Protein AF-A0A962VVJ5-F1 (afdb_monomer)

Secondary structure (DSSP, 8-state):
-EEESHHHHHHHHHHHHHHHHTT------EEE-BSS---SSSSS-TBHHHHHHHHHHHHHHHHHHHHHH-EEEEEEE--SS--HHHHGGGGG--STTPSP-EEE-TTS---HHHHHHHHHHHHHHHSEEEEEEETT-EEEE-TTS-EEEHHHHHHHHTT-PPPB-TTS-B---HHHHHHHHHHHHHHHH--S-EEEEE-TTHHHH-GGG--HHHHHHHHHH-

Radius of gyration: 19.76 Å; Cα contacts (8 Å, |Δi|>4): 394; chains: 1; bounding box: 50×30×64 Å

Nearest PDB structures (foldseek):
  3k2q-assembly1_A  TM=9.204E-01  e=2.555E-16  Marinobacter nauticus VT8
  3hno-assembly1_C  TM=9.092E-01  e=2.114E-16  Nitrosospira multiformis ATCC 25196
  3hno-assembly4_D-5  TM=8.901E-01  e=4.234E-16  Nitrosospira multiformis ATCC 25196
  2pfk-assembly2_D  TM=8.688E-01  e=1.520E-09  Escherichia coli
  1mto-assembly2_E  TM=8.638E-01  e=2.157E-08  Geobacillus stearothermophilus

Solvent-accessible surface area (backbone atoms only — not comparable to full-atom values): 11917 Å² total; per-residue (Å²): 109,46,78,28,42,69,70,44,44,50,50,36,51,53,55,40,55,51,26,60,76,70,71,45,98,67,81,64,44,67,31,73,30,33,56,41,55,75,63,80,94,54,94,71,32,33,50,19,58,23,22,25,43,36,38,16,52,52,44,38,54,50,37,55,52,35,71,75,69,43,29,37,39,36,41,31,28,64,16,64,80,32,31,56,32,29,56,31,28,57,74,31,42,84,54,97,85,40,25,48,71,42,80,44,38,28,88,42,82,45,49,72,68,60,50,51,53,52,48,48,55,41,26,75,74,66,58,26,38,30,35,32,28,21,68,21,24,18,53,50,61,48,99,85,67,46,76,36,44,35,56,51,58,52,33,48,76,69,75,44,85,80,54,66,45,97,86,72,45,73,53,72,59,66,53,59,47,26,54,50,54,35,51,53,50,31,72,76,67,71,50,87,55,56,46,50,44,46,55,64,66,50,45,80,66,53,81,92,42,69,29,71,65,30,60,48,51,42,59,73,70,104

Foldseek 3Di:
DFEEADVRVVVQVVVVVVCVVVVHDDDGDYQFADLLQPHPPDPGTQLVVLLLQVLLVVLLVVQVVCLVVAEEEEEAEERQQWCSSLVSVCVNDPDPLTDQQETEIQVDADDLVVVLVSQVVNCVVRVHHYYRYYQNHFHDADPVRHTHGPLQVLCVVVVHHWDADPVRHTPPPQCSVFVSSQVSNCVVPVTPDYYYDYCPCCSRDVPPRDDPVSVVVSVVSD

pLDDT: mean 92.15, std 9.44, range [50.47, 98.62]

Structure (mmCIF, N/CA/C/O backbone):
data_AF-A0A962VVJ5-F1
#
_entry.id   AF-A0A962VVJ5-F1
#
loop_
_atom_site.group_PDB
_atom_site.id
_atom_site.type_symbol
_atom_site.label_atom_id
_atom_site.label_alt_id
_atom_site.label_comp_id
_atom_site.label_asym_id
_atom_site.label_entity_id
_atom_site.label_seq_id
_atom_site.pdbx_PDB_ins_code
_atom_site.Cartn_x
_atom_site.Cartn_y
_atom_site.Cartn_z
_atom_site.occupancy
_atom_site.B_iso_or_equiv
_atom_site.auth_seq_id
_atom_site.auth_comp_id
_atom_site.auth_asym_id
_atom_site.auth_atom_id
_atom_site.pdbx_PDB_model_num
ATOM 1 N N . PHE A 1 1 ? -15.964 7.569 23.776 1.00 95.38 1 PHE A N 1
ATOM 2 C CA . PHE A 1 1 ? -15.752 7.133 22.382 1.00 95.38 1 PHE A CA 1
ATOM 3 C C . PHE A 1 1 ? -14.313 7.412 22.000 1.00 95.38 1 PHE A C 1
ATOM 5 O O . PHE A 1 1 ? -13.825 8.480 22.354 1.00 95.38 1 PHE A O 1
ATOM 12 N N . TYR A 1 2 ? -13.637 6.484 21.327 1.00 97.12 2 TYR A N 1
ATOM 13 C CA . TYR A 1 2 ? -12.271 6.690 20.848 1.00 97.12 2 TYR A CA 1
ATOM 14 C C . TYR A 1 2 ? -12.105 6.107 19.443 1.00 97.12 2 TYR A C 1
ATOM 16 O O . TYR A 1 2 ? -12.390 4.931 19.226 1.00 97.12 2 TYR A O 1
ATOM 24 N N . ILE A 1 3 ? -11.692 6.951 18.496 1.00 97.44 3 ILE A N 1
ATOM 25 C CA . ILE A 1 3 ? -11.598 6.620 17.071 1.00 97.44 3 ILE A CA 1
ATOM 26 C C . ILE A 1 3 ? -10.157 6.239 16.751 1.00 97.44 3 ILE A C 1
ATOM 28 O O . ILE A 1 3 ? -9.252 7.050 16.955 1.00 97.44 3 ILE A O 1
ATOM 32 N N . GLY A 1 4 ? -9.932 5.047 16.203 1.00 95.81 4 GLY A N 1
ATOM 33 C CA . GLY A 1 4 ? -8.586 4.665 15.787 1.00 95.81 4 GLY A CA 1
ATOM 34 C C . GLY A 1 4 ? -8.416 3.206 15.395 1.00 95.81 4 GLY A C 1
ATOM 35 O O . GLY A 1 4 ? -9.388 2.482 15.188 1.00 95.81 4 GLY A O 1
ATOM 36 N N . GLY A 1 5 ? -7.155 2.800 15.262 1.00 94.56 5 GLY A N 1
ATOM 37 C CA . GLY A 1 5 ? -6.765 1.448 14.865 1.00 94.56 5 GLY A CA 1
ATOM 38 C C . GLY A 1 5 ? -6.599 0.509 16.060 1.00 94.56 5 GLY A C 1
ATOM 39 O O . GLY A 1 5 ? -7.215 0.711 17.109 1.00 94.56 5 GLY A O 1
ATOM 40 N N . ASN A 1 6 ? -5.737 -0.495 15.889 1.00 92.50 6 ASN A N 1
ATOM 41 C CA . ASN A 1 6 ? -5.456 -1.536 16.882 1.00 92.50 6 ASN A CA 1
ATOM 42 C C . ASN A 1 6 ? -5.068 -0.957 18.258 1.00 92.50 6 ASN A C 1
ATOM 44 O O . ASN A 1 6 ? -5.711 -1.272 19.258 1.00 92.50 6 ASN A O 1
ATOM 48 N N . 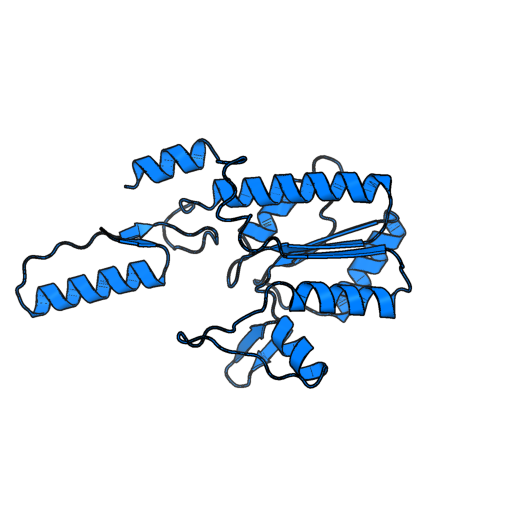ASP A 1 7 ? -4.112 -0.025 18.304 1.00 92.12 7 ASP A N 1
ATOM 49 C CA . ASP A 1 7 ? -3.639 0.577 19.564 1.00 92.12 7 ASP A CA 1
ATOM 50 C C . ASP A 1 7 ? -4.735 1.370 20.295 1.00 92.12 7 ASP A C 1
ATOM 52 O O . ASP A 1 7 ? -4.824 1.383 21.526 1.00 92.12 7 ASP A O 1
ATOM 56 N N . SER A 1 8 ? -5.621 2.025 19.539 1.00 95.38 8 SER A N 1
ATOM 57 C CA . SER A 1 8 ? -6.753 2.764 20.105 1.00 95.38 8 SER A CA 1
ATOM 58 C C . SER A 1 8 ? -7.818 1.823 20.665 1.00 95.38 8 SER A C 1
ATOM 60 O O . SER A 1 8 ? -8.409 2.128 21.702 1.00 95.38 8 SER A O 1
ATOM 62 N N . SER A 1 9 ? -8.040 0.675 20.018 1.00 95.19 9 SER A N 1
ATOM 63 C CA . SER A 1 9 ? -8.904 -0.382 20.551 1.00 95.19 9 SER A CA 1
ATOM 64 C C . SER A 1 9 ? -8.352 -0.933 21.867 1.00 95.19 9 SER A C 1
ATOM 66 O O . SER A 1 9 ? -9.104 -1.095 22.828 1.00 95.19 9 SER A O 1
ATOM 68 N N . ASP A 1 10 ? -7.040 -1.170 21.947 1.00 95.31 10 ASP A N 1
ATOM 69 C CA . ASP A 1 10 ? -6.414 -1.656 23.180 1.00 95.31 10 ASP A CA 1
ATOM 70 C C . ASP A 1 10 ? -6.477 -0.616 24.308 1.00 95.31 10 ASP A C 1
ATOM 72 O O . ASP A 1 10 ? -6.814 -0.936 25.447 1.00 95.31 10 ASP A O 1
ATOM 76 N N . THR A 1 11 ? -6.28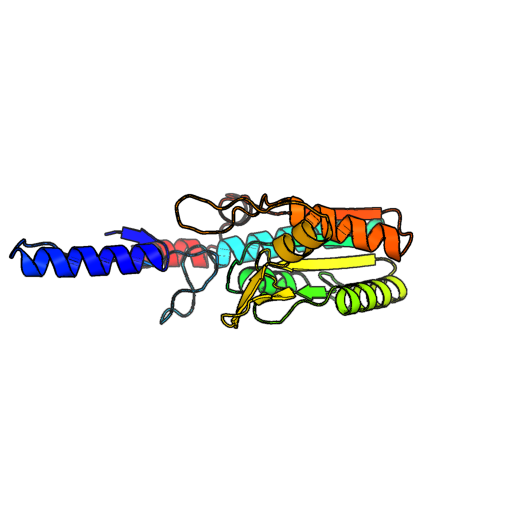7 0.663 23.972 1.00 96.56 11 THR A N 1
ATOM 77 C CA . THR A 1 11 ? -6.458 1.778 24.917 1.00 96.56 11 THR A CA 1
ATOM 78 C C . THR A 1 11 ? -7.870 1.804 25.509 1.00 96.56 11 THR A C 1
ATOM 80 O O . THR A 1 11 ? -8.036 1.951 26.720 1.00 96.56 11 THR A O 1
ATOM 83 N N . VAL A 1 12 ? -8.903 1.637 24.673 1.00 96.62 12 VAL A N 1
ATOM 84 C CA . VAL A 1 12 ? -10.306 1.564 25.117 1.00 96.62 12 VAL A CA 1
ATOM 85 C C . VAL A 1 12 ? -10.512 0.407 26.092 1.00 96.62 12 VAL A C 1
ATOM 87 O O . VAL A 1 12 ? -11.114 0.610 27.145 1.00 96.62 12 VAL A O 1
ATOM 90 N N . ARG A 1 13 ? -9.966 -0.774 25.781 1.00 96.31 13 ARG A N 1
ATOM 91 C CA . ARG A 1 13 ? -10.033 -1.960 26.645 1.00 96.31 13 ARG A CA 1
ATOM 92 C C . ARG A 1 13 ? -9.391 -1.701 28.011 1.00 96.31 13 ARG A C 1
ATOM 94 O O . ARG A 1 13 ? -10.050 -1.906 29.028 1.00 96.31 13 ARG A O 1
ATOM 101 N N . ILE A 1 14 ? -8.157 -1.193 28.034 1.00 97.19 14 ILE A N 1
ATOM 102 C CA . ILE A 1 14 ? -7.411 -0.900 29.270 1.00 97.19 14 ILE A CA 1
ATOM 103 C C . ILE A 1 14 ? -8.170 0.109 30.141 1.00 97.19 14 ILE A C 1
ATOM 105 O O . ILE A 1 14 ? -8.333 -0.107 31.341 1.00 97.19 14 ILE A O 1
ATOM 109 N N . LEU A 1 15 ? -8.677 1.195 29.547 1.00 97.56 15 LEU A N 1
ATOM 110 C CA . LEU A 1 15 ? -9.442 2.208 30.281 1.00 97.56 15 LEU A CA 1
ATOM 111 C C . LEU A 1 15 ? -10.730 1.635 30.885 1.00 97.56 15 LEU A C 1
ATOM 113 O O . LEU A 1 15 ? -11.084 1.978 32.013 1.00 97.56 15 LEU A O 1
ATOM 117 N N . ASN A 1 16 ? -11.424 0.762 30.152 1.00 96.81 16 ASN A N 1
ATOM 118 C CA . ASN A 1 16 ? -12.636 0.106 30.632 1.00 96.81 16 ASN A CA 1
ATOM 119 C C . ASN A 1 16 ? -12.360 -0.827 31.816 1.00 96.81 16 ASN A C 1
ATOM 121 O O . ASN A 1 16 ? -13.088 -0.812 32.806 1.00 96.81 16 ASN A O 1
ATOM 125 N N . GLU A 1 17 ? -11.309 -1.641 31.700 1.00 97.06 17 GLU A N 1
ATOM 126 C CA . GLU A 1 17 ? -10.880 -2.575 32.741 1.00 97.06 17 GLU A CA 1
ATOM 127 C C . GLU A 1 17 ? -10.475 -1.826 34.014 1.00 97.06 17 GLU A C 1
ATOM 129 O O . GLU A 1 17 ? -10.933 -2.186 35.099 1.00 97.06 17 GLU A O 1
ATOM 134 N N . GLN A 1 18 ? -9.697 -0.744 33.886 1.00 98.00 18 GLN A N 1
ATOM 135 C CA . GLN A 1 18 ? -9.282 0.059 35.037 1.00 98.00 18 GLN A CA 1
ATOM 136 C C . GLN A 1 18 ? -10.472 0.745 35.715 1.00 98.00 18 GLN A C 1
ATOM 138 O O . GLN A 1 18 ? -10.583 0.712 36.937 1.00 98.00 18 GLN A O 1
ATOM 143 N N . ALA A 1 19 ? -11.396 1.332 34.949 1.00 97.69 19 ALA A N 1
ATOM 144 C CA . ALA A 1 19 ? -12.579 1.968 35.528 1.00 97.69 19 ALA A CA 1
ATOM 145 C C . ALA A 1 19 ? -13.442 0.972 36.322 1.00 97.69 19 ALA A C 1
ATOM 147 O O . ALA A 1 19 ? -13.927 1.303 37.403 1.00 97.69 19 ALA A O 1
ATOM 148 N N . GLY A 1 20 ? -13.571 -0.264 35.827 1.00 97.00 20 GLY A N 1
ATOM 149 C CA . GLY A 1 20 ? -14.252 -1.343 36.542 1.00 97.00 20 GLY A CA 1
ATOM 150 C C . GLY A 1 20 ? -13.574 -1.719 37.863 1.00 97.00 20 GLY A C 1
ATOM 151 O O . GLY A 1 20 ? -14.265 -1.942 38.854 1.00 97.00 20 GLY A O 1
ATOM 152 N N . GLN A 1 21 ? -12.238 -1.746 37.900 1.00 97.50 21 GLN A N 1
ATOM 153 C CA . GLN A 1 21 ? -11.468 -2.025 39.122 1.00 97.50 21 GLN A CA 1
ATOM 154 C C . GLN A 1 21 ? -11.631 -0.927 40.181 1.00 97.50 21 GLN A C 1
ATOM 156 O O . GLN A 1 21 ? -11.734 -1.232 41.366 1.00 97.50 21 GLN A O 1
ATOM 161 N N . GLU A 1 22 ? -11.711 0.333 39.752 1.00 98.06 22 GLU A N 1
ATOM 162 C CA . GLU A 1 22 ? -11.885 1.495 40.636 1.00 98.06 22 GLU A CA 1
ATOM 163 C C . GLU A 1 22 ? -13.352 1.743 41.036 1.00 98.06 22 GLU A C 1
ATOM 165 O O . GLU A 1 22 ? -13.649 2.678 41.779 1.00 98.06 22 GLU A O 1
ATOM 170 N N . GLY A 1 23 ? -14.300 0.950 40.521 1.00 97.31 23 GLY A N 1
ATOM 171 C CA . GLY A 1 23 ? -15.732 1.194 40.718 1.00 97.31 23 GLY A CA 1
ATOM 172 C C . GLY A 1 23 ? -16.212 2.520 40.110 1.00 97.31 23 GLY A C 1
ATOM 173 O O . GLY A 1 23 ? -17.221 3.072 40.550 1.00 97.31 23 GLY A O 1
ATOM 174 N N . TYR A 1 24 ? -15.493 3.048 39.116 1.00 97.69 24 TYR A N 1
ATOM 175 C CA . TYR A 1 24 ? -15.830 4.286 38.426 1.00 97.69 24 TYR A CA 1
ATOM 176 C C . TYR A 1 24 ? -16.757 3.996 37.242 1.00 97.69 24 TYR A C 1
ATOM 178 O O . TYR A 1 24 ? -16.421 3.219 36.347 1.00 97.69 24 TYR A O 1
ATOM 186 N N . GLU A 1 25 ? -17.930 4.634 37.211 1.00 97.19 25 GLU A N 1
ATOM 187 C CA . GLU A 1 25 ? -18.883 4.448 36.116 1.00 97.19 25 GLU A CA 1
ATOM 188 C C . GLU A 1 25 ? -18.381 5.131 34.832 1.00 97.19 25 GLU A C 1
ATOM 190 O O . GLU A 1 25 ? -18.635 6.307 34.575 1.00 97.19 25 GLU A O 1
ATOM 195 N N . LEU A 1 26 ? -17.675 4.363 34.001 1.00 96.44 26 LEU A N 1
ATOM 196 C CA . LEU A 1 26 ? -17.207 4.765 32.679 1.00 96.44 26 LEU A CA 1
ATOM 197 C C . LEU A 1 26 ? -17.643 3.740 31.639 1.00 96.44 26 LEU A C 1
ATOM 199 O O . LEU A 1 26 ? -17.499 2.535 31.829 1.00 96.44 26 LEU A O 1
ATOM 203 N N . ARG A 1 27 ? -18.121 4.231 30.494 1.00 94.62 27 ARG A N 1
ATOM 204 C CA . ARG A 1 27 ? -18.348 3.409 29.304 1.00 94.62 27 ARG A CA 1
ATOM 205 C C . ARG A 1 27 ? -17.407 3.851 28.208 1.00 94.62 27 ARG A C 1
ATOM 207 O O . ARG A 1 27 ? -17.417 5.008 27.784 1.00 94.62 27 ARG A O 1
ATOM 214 N N . THR A 1 28 ? -16.612 2.912 27.732 1.00 96.50 28 THR A N 1
ATOM 215 C CA . THR A 1 28 ? -15.707 3.138 26.615 1.00 96.50 28 THR A CA 1
ATOM 216 C C . THR A 1 28 ? -16.256 2.436 25.374 1.00 96.50 28 THR A C 1
ATOM 218 O O . THR A 1 28 ? -16.874 1.379 25.453 1.00 96.50 28 THR A O 1
ATOM 221 N N . VAL A 1 29 ? -16.103 3.081 24.219 1.00 96.06 29 VAL A N 1
ATOM 222 C CA . VAL A 1 29 ? -16.581 2.578 22.926 1.00 96.06 29 VAL A CA 1
ATOM 223 C C . VAL A 1 29 ? -15.508 2.912 21.904 1.00 96.06 29 VAL A C 1
ATOM 225 O O . VAL A 1 29 ? -15.137 4.085 21.772 1.00 96.06 29 VAL A O 1
ATOM 228 N N . HIS A 1 30 ? -14.995 1.889 21.228 1.00 96.88 30 HIS A N 1
ATOM 229 C CA . HIS A 1 30 ? -14.056 2.031 20.121 1.00 96.88 30 HIS A CA 1
ATOM 230 C C . HIS A 1 30 ? -14.824 2.246 18.818 1.00 96.88 30 HIS A C 1
ATOM 232 O O . HIS A 1 30 ? -15.838 1.594 18.580 1.00 96.88 30 HIS A O 1
ATOM 238 N N . ILE A 1 31 ? -14.343 3.180 18.003 1.00 97.00 31 ILE A N 1
ATOM 239 C CA . ILE A 1 31 ? -14.853 3.433 16.658 1.00 97.00 31 ILE A CA 1
ATOM 240 C C . ILE A 1 31 ? -13.725 3.052 15.685 1.00 97.00 31 ILE A C 1
ATOM 242 O O . ILE A 1 31 ? -12.658 3.683 15.716 1.00 97.00 31 ILE A O 1
ATOM 246 N N . PRO A 1 32 ? -13.914 2.011 14.854 1.00 95.94 32 PRO A N 1
ATOM 247 C CA . PRO A 1 32 ? -12.855 1.463 14.021 1.00 95.94 32 PRO A CA 1
ATOM 248 C C . PRO A 1 32 ? -12.419 2.469 12.960 1.00 95.94 32 PRO A C 1
ATOM 250 O O . PRO A 1 32 ? -13.233 3.019 12.224 1.00 95.94 32 PRO A O 1
ATOM 253 N N . LYS A 1 33 ? -11.109 2.695 12.857 1.00 95.44 33 LYS A N 1
ATOM 254 C CA . LYS A 1 33 ? -10.515 3.542 11.822 1.00 95.44 33 LYS A CA 1
ATOM 255 C C . LYS A 1 33 ? -9.118 3.056 11.480 1.00 95.44 33 LYS A C 1
ATOM 257 O O . LYS A 1 33 ? -8.200 3.152 12.290 1.00 95.44 33 LYS A O 1
ATOM 262 N N . THR A 1 34 ? -8.888 2.680 10.230 1.00 94.94 34 THR A N 1
ATOM 263 C CA . THR A 1 34 ? -7.550 2.362 9.706 1.00 94.94 34 THR A CA 1
ATOM 264 C C . THR A 1 34 ? -7.584 2.404 8.183 1.00 94.94 34 THR A C 1
ATOM 266 O O . THR A 1 34 ? -8.531 1.927 7.568 1.00 94.94 34 THR A O 1
ATOM 269 N N . VAL A 1 35 ? -6.565 3.019 7.576 1.00 95.00 35 VAL A N 1
ATOM 270 C CA . VAL A 1 35 ? -6.391 2.965 6.113 1.00 95.00 35 VAL A CA 1
ATOM 271 C C . VAL A 1 35 ? -5.681 1.682 5.688 1.00 95.00 35 VAL A C 1
ATOM 273 O O . VAL A 1 35 ? -5.706 1.350 4.511 1.00 95.00 35 VAL A O 1
ATOM 276 N N . ASP A 1 36 ? -5.075 0.960 6.635 1.00 93.81 36 ASP A N 1
ATOM 277 C CA . ASP A 1 36 ? -4.362 -0.294 6.385 1.00 93.81 36 ASP A CA 1
ATOM 278 C C . ASP A 1 36 ? -5.316 -1.496 6.301 1.00 93.81 36 ASP A C 1
ATOM 280 O O . ASP A 1 36 ? -4.911 -2.563 5.853 1.00 93.81 36 ASP A O 1
ATOM 284 N N . ASN A 1 37 ? -6.591 -1.312 6.675 1.00 96.00 37 ASN A N 1
ATOM 285 C CA . ASN A 1 37 ? -7.644 -2.333 6.666 1.00 96.00 37 ASN A CA 1
ATOM 286 C C . ASN A 1 37 ? -7.293 -3.602 7.467 1.00 96.00 37 ASN A C 1
ATOM 288 O O . ASN A 1 37 ? -7.548 -4.723 7.035 1.00 96.00 37 ASN A O 1
ATOM 292 N N . ASP A 1 38 ? -6.672 -3.413 8.628 1.00 94.06 38 ASP A N 1
ATOM 293 C CA . ASP A 1 38 ? -6.044 -4.457 9.439 1.00 94.06 38 ASP A CA 1
ATOM 294 C C . ASP A 1 38 ? -6.740 -4.705 10.789 1.00 94.06 38 ASP A C 1
ATOM 296 O O . ASP A 1 38 ? -6.204 -5.421 11.636 1.00 94.06 38 ASP A O 1
ATOM 300 N N . LEU A 1 39 ? -7.932 -4.136 11.012 1.00 94.06 39 LEU A N 1
ATOM 301 C CA . LEU A 1 39 ? -8.743 -4.476 12.183 1.00 94.06 39 LEU A CA 1
ATOM 302 C C . LEU A 1 39 ? -9.472 -5.810 11.958 1.00 94.06 39 LEU A C 1
ATOM 304 O O . LEU A 1 39 ? -10.052 -6.014 10.891 1.00 94.06 39 LEU A O 1
ATOM 308 N N . PRO A 1 40 ? -9.501 -6.711 12.955 1.00 91.44 40 PRO A N 1
ATOM 309 C CA . PRO A 1 40 ? -10.239 -7.963 12.849 1.00 91.44 40 PRO A CA 1
ATOM 310 C C . PRO A 1 40 ? -11.758 -7.731 12.906 1.00 91.44 40 PRO A C 1
ATOM 312 O O . PRO A 1 40 ? -12.231 -6.674 13.324 1.00 91.44 40 PRO A O 1
ATOM 315 N N . ILE A 1 41 ? -12.528 -8.773 12.571 1.00 93.44 41 ILE A N 1
ATOM 316 C CA . ILE A 1 41 ? -14.003 -8.857 12.660 1.00 93.44 41 ILE A CA 1
ATOM 317 C C . ILE A 1 41 ? -14.747 -8.018 11.611 1.00 93.44 41 ILE A C 1
ATOM 319 O O . ILE A 1 41 ? -15.684 -8.530 11.002 1.00 93.44 41 ILE A O 1
ATOM 323 N N . THR A 1 42 ? -14.357 -6.763 11.391 1.00 90.94 42 THR A N 1
ATOM 324 C CA . THR A 1 42 ? -14.959 -5.931 10.340 1.00 90.94 42 THR A CA 1
ATOM 325 C C . THR A 1 42 ? -14.547 -6.418 8.948 1.00 90.94 42 THR A C 1
ATOM 327 O O . THR A 1 42 ? -13.417 -6.858 8.757 1.00 90.94 42 THR A O 1
ATOM 330 N N . ASP A 1 43 ? -15.457 -6.340 7.973 1.00 93.50 43 ASP A N 1
ATOM 331 C CA . ASP A 1 43 ? -15.158 -6.664 6.567 1.00 93.50 43 ASP A CA 1
ATOM 332 C C . ASP A 1 43 ? -14.151 -5.666 5.978 1.00 93.50 43 ASP A C 1
ATOM 334 O O . ASP A 1 43 ? -13.168 -6.035 5.334 1.00 93.50 43 ASP A O 1
ATOM 338 N N . HIS A 1 44 ? -14.362 -4.384 6.273 1.00 94.12 44 HIS A N 1
ATOM 339 C CA . HIS A 1 44 ? -13.417 -3.324 5.971 1.00 94.12 44 HIS A CA 1
ATOM 340 C C . HIS A 1 44 ? -13.525 -2.179 6.981 1.00 94.12 44 HIS A C 1
ATOM 342 O O . HIS A 1 44 ? -14.471 -2.084 7.766 1.00 94.12 44 HIS A O 1
ATOM 348 N N . CYS A 1 45 ? -12.512 -1.320 6.993 1.00 96.00 45 CYS A N 1
ATOM 349 C CA . CYS A 1 45 ? -12.363 -0.247 7.962 1.00 96.00 45 CYS A CA 1
ATOM 350 C C . CYS A 1 45 ? -12.666 1.123 7.340 1.00 96.00 45 CYS A C 1
ATOM 352 O O . CYS A 1 45 ? -12.188 1.406 6.236 1.00 96.00 45 CYS A O 1
ATOM 354 N N . PRO A 1 46 ? -13.345 2.024 8.072 1.00 97.06 46 PRO A N 1
ATOM 355 C CA . PRO A 1 46 ? -13.440 3.427 7.694 1.00 97.06 46 PRO A CA 1
ATOM 356 C C . PRO A 1 46 ? -12.065 4.052 7.414 1.00 97.06 46 PRO A C 1
ATOM 358 O O . PRO A 1 46 ? -11.105 3.901 8.184 1.00 97.06 46 PRO A O 1
ATOM 361 N N . GLY A 1 47 ? -11.988 4.768 6.297 1.00 95.94 47 GLY A N 1
ATOM 362 C CA . GLY A 1 47 ? -10.797 5.362 5.702 1.00 95.94 47 GLY A CA 1
ATOM 363 C C . GLY A 1 47 ? -10.170 4.520 4.586 1.00 95.94 47 GLY A C 1
ATOM 364 O O . GLY A 1 47 ? -9.609 5.094 3.647 1.00 95.94 47 GLY A O 1
ATOM 365 N N . TYR A 1 48 ? -10.264 3.184 4.639 1.00 97.12 48 TYR A N 1
ATOM 366 C CA . TYR A 1 48 ? -9.646 2.318 3.628 1.00 97.12 48 TYR A CA 1
ATOM 367 C C . TYR A 1 48 ? -10.202 2.556 2.218 1.00 97.12 48 TYR A C 1
ATOM 369 O O . TYR A 1 48 ? -9.392 2.769 1.313 1.00 97.12 48 TYR A O 1
ATOM 377 N N . PRO A 1 49 ? -11.528 2.602 1.970 1.00 97.25 49 PRO A N 1
ATOM 378 C CA . PRO A 1 49 ? -12.012 2.713 0.596 1.00 97.25 49 PRO A CA 1
ATOM 379 C C . PRO A 1 49 ? -11.641 4.047 -0.072 1.00 97.25 49 PRO A C 1
ATOM 381 O O . PRO A 1 49 ? -11.393 4.074 -1.280 1.00 97.25 49 PRO A O 1
ATOM 384 N N . SER A 1 50 ? -11.562 5.155 0.679 1.00 97.81 50 SER A N 1
ATOM 385 C CA . SER A 1 50 ? -11.060 6.433 0.141 1.00 97.81 50 SER A CA 1
ATOM 386 C C . SER A 1 50 ? -9.558 6.382 -0.147 1.00 97.81 50 SER A C 1
ATOM 388 O O . SER A 1 50 ? -9.123 6.828 -1.210 1.00 97.81 50 SER A O 1
ATOM 390 N N . ALA A 1 51 ? -8.764 5.790 0.750 1.00 97.44 51 ALA A N 1
ATOM 391 C CA . ALA A 1 51 ? -7.327 5.614 0.542 1.00 97.44 51 ALA A CA 1
ATOM 392 C C . ALA A 1 51 ? -7.025 4.705 -0.663 1.00 97.44 51 ALA A C 1
ATOM 394 O O . ALA A 1 51 ? -6.209 5.043 -1.523 1.00 97.44 51 ALA A O 1
ATOM 395 N N . ALA A 1 52 ? -7.739 3.585 -0.783 1.00 97.75 52 ALA A N 1
ATOM 396 C CA . ALA A 1 52 ? -7.658 2.659 -1.909 1.00 97.75 52 ALA A CA 1
ATOM 397 C C . ALA A 1 52 ? -8.015 3.346 -3.234 1.00 97.75 52 ALA A C 1
ATOM 399 O O . ALA A 1 52 ? -7.334 3.153 -4.248 1.00 97.75 52 ALA A O 1
ATOM 400 N N . ARG A 1 53 ? -9.043 4.206 -3.227 1.00 97.88 53 ARG A N 1
ATOM 401 C CA . ARG A 1 53 ? -9.405 5.024 -4.389 1.00 97.88 53 ARG A CA 1
ATOM 402 C C . ARG A 1 53 ? -8.290 5.994 -4.766 1.00 97.88 53 ARG A C 1
ATOM 404 O O . ARG A 1 53 ? -7.958 6.070 -5.946 1.00 97.88 53 ARG A O 1
ATOM 411 N N . PHE A 1 54 ? -7.687 6.688 -3.797 1.00 98.06 54 PHE A N 1
ATOM 412 C CA . PHE A 1 54 ? -6.529 7.547 -4.059 1.00 98.06 54 PHE A CA 1
ATOM 413 C C . PHE A 1 54 ? -5.403 6.767 -4.741 1.00 98.06 54 PHE A C 1
ATOM 415 O O . PHE A 1 54 ? -4.940 7.183 -5.801 1.00 98.06 54 PHE A O 1
ATOM 422 N N . VAL A 1 55 ? -4.998 5.628 -4.167 1.00 98.25 55 VAL A N 1
ATOM 423 C CA . VAL A 1 55 ? -3.913 4.795 -4.710 1.00 98.25 55 VAL A CA 1
ATOM 424 C C . VAL A 1 55 ? -4.231 4.379 -6.143 1.00 98.25 55 VAL A C 1
ATOM 426 O O . VAL A 1 55 ? -3.404 4.556 -7.033 1.00 98.25 55 VAL A O 1
ATOM 429 N N . THR A 1 56 ? -5.453 3.911 -6.390 1.00 97.94 56 THR A N 1
ATOM 430 C CA . THR A 1 56 ? -5.912 3.515 -7.728 1.00 97.94 56 THR A CA 1
ATOM 431 C C . THR A 1 56 ? -5.826 4.675 -8.726 1.00 97.94 56 THR A C 1
ATOM 433 O O . THR A 1 56 ? -5.307 4.509 -9.832 1.00 97.94 56 THR A O 1
ATOM 436 N N . CYS A 1 57 ? -6.298 5.867 -8.346 1.00 97.44 57 CYS A N 1
ATOM 437 C CA . CYS A 1 57 ? -6.249 7.060 -9.192 1.00 97.44 57 CYS A CA 1
ATOM 438 C C . CYS A 1 57 ? -4.811 7.519 -9.468 1.00 97.44 57 CYS A C 1
ATOM 440 O O . CYS A 1 57 ? -4.475 7.806 -10.617 1.00 97.44 57 CYS A O 1
ATOM 442 N N . ALA A 1 58 ? -3.958 7.555 -8.442 1.00 97.81 58 ALA A N 1
ATOM 443 C CA . ALA A 1 58 ? -2.559 7.951 -8.570 1.00 97.81 58 ALA A CA 1
ATOM 444 C C . ALA A 1 58 ? -1.799 6.999 -9.505 1.00 97.81 58 ALA A C 1
ATOM 446 O O . ALA A 1 58 ? -1.150 7.439 -10.451 1.00 97.81 58 ALA A O 1
ATOM 447 N N . ILE A 1 59 ? -1.963 5.690 -9.305 1.00 98.38 59 ILE A N 1
ATOM 448 C CA . ILE A 1 59 ? -1.348 4.654 -10.138 1.00 98.38 59 ILE A CA 1
ATOM 449 C C . ILE A 1 59 ? -1.864 4.716 -11.579 1.00 98.38 59 ILE A C 1
ATOM 451 O O . ILE A 1 59 ? -1.071 4.573 -12.503 1.00 98.38 59 ILE A O 1
ATOM 455 N N . SER A 1 60 ? -3.150 5.012 -11.791 1.00 97.94 60 SER A N 1
ATOM 456 C CA . SER A 1 60 ? -3.707 5.220 -13.137 1.00 97.94 60 SER A CA 1
ATOM 457 C C . SER A 1 60 ? -3.063 6.417 -13.850 1.00 97.94 60 SER A C 1
ATOM 459 O O . SER A 1 60 ? -2.738 6.331 -15.034 1.00 97.94 60 SER A O 1
ATOM 461 N N . GLY A 1 61 ? -2.852 7.529 -13.137 1.00 97.50 61 GLY A N 1
ATOM 462 C CA . GLY A 1 61 ? -2.183 8.713 -13.683 1.00 97.50 61 GLY A CA 1
ATOM 463 C C . GLY A 1 61 ? -0.720 8.444 -14.034 1.00 97.50 61 GLY A C 1
ATOM 464 O O . GLY A 1 61 ? -0.270 8.778 -15.129 1.00 97.50 61 GLY A O 1
ATOM 465 N N . VAL A 1 62 ? 0.003 7.766 -13.141 1.00 97.75 62 VAL A N 1
ATOM 466 C CA . VAL A 1 62 ? 1.385 7.337 -13.389 1.00 97.75 62 VAL A CA 1
ATOM 467 C C . VAL A 1 62 ? 1.460 6.373 -14.572 1.00 97.75 62 VAL A C 1
ATOM 469 O O . VAL A 1 62 ? 2.333 6.524 -15.424 1.00 97.75 62 VAL A O 1
ATOM 472 N N . ASN A 1 63 ? 0.543 5.404 -14.652 1.00 97.94 63 ASN A N 1
ATOM 473 C CA . ASN A 1 63 ? 0.458 4.457 -15.760 1.00 97.94 63 ASN A CA 1
ATOM 474 C C . ASN A 1 63 ? 0.364 5.194 -17.104 1.00 97.94 63 ASN A C 1
ATOM 476 O O . ASN A 1 63 ? 1.133 4.883 -18.011 1.00 97.94 63 ASN A O 1
ATOM 480 N N . ALA A 1 64 ? -0.502 6.207 -17.199 1.00 97.25 64 ALA A N 1
ATOM 481 C CA . ALA A 1 64 ? -0.638 7.034 -18.395 1.00 97.25 64 ALA A CA 1
ATOM 482 C C . ALA A 1 64 ? 0.655 7.799 -18.751 1.00 97.25 64 ALA A C 1
ATOM 484 O O . ALA A 1 64 ? 1.036 7.828 -19.922 1.00 97.25 64 ALA A O 1
ATOM 485 N N . ASP A 1 65 ? 1.361 8.370 -17.767 1.00 96.56 65 ASP A N 1
ATOM 486 C CA . ASP A 1 65 ? 2.631 9.079 -18.004 1.00 96.56 65 ASP A CA 1
ATOM 487 C C . ASP A 1 65 ? 3.717 8.146 -18.560 1.00 96.56 65 ASP A C 1
ATOM 489 O O . ASP A 1 65 ? 4.342 8.432 -19.586 1.00 96.56 65 ASP A O 1
ATOM 493 N N . ILE A 1 66 ? 3.917 6.990 -17.923 1.00 95.50 66 ILE A N 1
ATOM 494 C CA . ILE A 1 66 ? 4.959 6.057 -18.359 1.00 95.50 66 ILE A CA 1
ATOM 495 C C . ILE A 1 66 ? 4.583 5.319 -19.649 1.00 95.50 66 ILE A C 1
ATOM 497 O O . ILE A 1 66 ? 5.478 4.860 -20.355 1.00 95.50 66 ILE A O 1
ATOM 501 N N . SER A 1 67 ? 3.290 5.208 -19.986 1.00 94.56 67 SER A N 1
ATOM 502 C CA . SER A 1 67 ? 2.858 4.763 -21.319 1.00 94.56 67 SER A CA 1
ATOM 503 C C . SER A 1 67 ? 3.313 5.735 -22.402 1.00 94.56 67 SER A C 1
ATOM 505 O O . SER A 1 67 ? 3.713 5.304 -23.478 1.00 94.56 67 SER A O 1
ATOM 507 N N . ALA A 1 68 ? 3.273 7.042 -22.127 1.00 94.38 68 ALA A N 1
ATOM 508 C CA . ALA A 1 68 ? 3.623 8.065 -23.107 1.00 94.38 68 ALA A CA 1
ATOM 509 C C . ALA A 1 68 ? 5.137 8.244 -23.282 1.00 94.38 68 ALA A C 1
ATOM 511 O O . ALA A 1 68 ? 5.595 8.582 -24.372 1.00 94.38 68 ALA A O 1
ATOM 512 N N . LEU A 1 69 ? 5.916 8.064 -22.212 1.00 91.75 69 LEU A N 1
ATOM 513 C CA . LEU A 1 69 ? 7.328 8.454 -22.206 1.00 91.75 69 LEU A CA 1
ATOM 514 C C . LEU A 1 69 ? 8.312 7.332 -21.838 1.00 91.75 69 LEU A C 1
ATOM 516 O O . LEU A 1 69 ? 9.516 7.597 -21.750 1.00 91.75 69 LEU A O 1
ATOM 520 N N . SER A 1 70 ? 7.812 6.107 -21.643 1.00 92.38 70 SER A N 1
ATOM 521 C CA . SER A 1 70 ? 8.572 4.913 -21.255 1.00 92.38 70 SER A CA 1
ATOM 522 C C . SER A 1 70 ? 9.374 5.071 -19.954 1.00 92.38 70 SER A C 1
ATOM 524 O O . SER A 1 70 ? 9.470 6.144 -19.357 1.00 92.38 70 SER A O 1
ATOM 526 N N . GLY A 1 71 ? 9.963 3.977 -19.473 1.00 95.44 71 GLY A N 1
ATOM 527 C CA . GLY A 1 71 ? 10.769 3.976 -18.248 1.00 95.44 71 GLY A CA 1
ATOM 528 C C . GLY A 1 71 ? 10.119 3.242 -17.082 1.00 95.44 71 GLY A C 1
ATOM 529 O O . GLY A 1 71 ? 9.105 2.562 -17.229 1.00 95.44 71 GLY A O 1
ATOM 530 N N . ILE A 1 72 ? 10.761 3.344 -15.923 1.00 98.00 72 ILE A N 1
ATOM 531 C CA . ILE A 1 72 ? 10.375 2.621 -14.714 1.00 98.00 72 ILE A CA 1
ATOM 532 C C . ILE A 1 72 ? 9.872 3.617 -13.678 1.00 98.00 72 ILE A C 1
ATOM 534 O O . ILE A 1 72 ? 10.515 4.640 -13.432 1.00 98.00 72 ILE A O 1
ATOM 538 N N . TYR A 1 73 ? 8.742 3.301 -13.058 1.00 98.19 73 TYR A N 1
ATOM 539 C CA . TYR A 1 73 ? 8.217 4.044 -11.925 1.00 98.19 73 TYR A CA 1
ATOM 540 C C . TYR A 1 73 ? 7.935 3.110 -10.751 1.00 98.19 73 TYR A C 1
ATOM 542 O O . TYR A 1 73 ? 7.318 2.059 -10.924 1.00 98.19 73 TYR A O 1
ATOM 550 N N . ILE A 1 74 ? 8.373 3.502 -9.557 1.00 98.12 74 ILE A N 1
ATOM 551 C CA . ILE A 1 74 ? 8.199 2.747 -8.315 1.00 98.12 74 ILE A CA 1
ATOM 552 C C . ILE A 1 74 ? 7.342 3.579 -7.357 1.00 98.12 74 ILE A C 1
ATOM 554 O O . ILE A 1 74 ? 7.785 4.600 -6.839 1.00 98.12 74 ILE A O 1
ATOM 558 N N . ALA A 1 75 ? 6.110 3.144 -7.121 1.00 97.75 75 ALA A N 1
ATOM 559 C CA . ALA A 1 75 ? 5.202 3.744 -6.156 1.00 97.75 75 ALA A CA 1
ATOM 560 C C . ALA A 1 75 ? 5.324 3.019 -4.812 1.00 97.75 75 ALA A C 1
ATOM 562 O O . ALA A 1 75 ? 4.909 1.863 -4.697 1.00 97.75 75 ALA A O 1
ATOM 563 N N . VAL A 1 76 ? 5.862 3.700 -3.799 1.00 96.88 76 VAL A N 1
ATOM 564 C CA . VAL A 1 76 ? 5.853 3.223 -2.412 1.00 96.88 76 VAL A CA 1
ATOM 565 C C . VAL A 1 76 ? 4.558 3.682 -1.737 1.00 96.88 76 VAL A C 1
ATOM 567 O O . VAL A 1 76 ? 4.276 4.880 -1.641 1.00 96.88 76 VAL A O 1
ATOM 570 N N . ILE A 1 77 ? 3.757 2.712 -1.302 1.00 96.31 77 ILE A N 1
ATOM 571 C CA . ILE A 1 77 ? 2.391 2.873 -0.788 1.00 96.31 77 ILE A CA 1
ATOM 572 C C . ILE A 1 77 ? 2.377 2.465 0.690 1.00 96.31 77 ILE A C 1
ATOM 574 O O . ILE A 1 77 ? 3.007 1.470 1.046 1.00 96.31 77 ILE A O 1
ATOM 578 N N . MET A 1 78 ? 1.665 3.199 1.558 1.00 93.19 78 MET A N 1
ATOM 579 C CA . MET A 1 78 ? 1.581 2.794 2.974 1.00 93.19 78 MET A CA 1
ATOM 580 C C . MET A 1 78 ? 0.875 1.441 3.133 1.00 93.19 78 MET A C 1
ATOM 582 O O . MET A 1 78 ? 0.069 1.044 2.289 1.00 93.19 78 MET A O 1
ATOM 586 N N . GLY A 1 79 ? 1.171 0.765 4.237 1.00 88.12 79 GLY A N 1
ATOM 587 C CA . GLY A 1 79 ? 0.666 -0.574 4.531 1.00 88.12 79 GLY A CA 1
ATOM 588 C C . GLY A 1 79 ? 1.697 -1.363 5.321 1.00 88.12 79 GLY A C 1
ATOM 589 O O . GLY A 1 79 ? 2.273 -2.322 4.812 1.00 88.12 79 GLY A O 1
ATOM 590 N N . ARG A 1 80 ? 1.993 -0.917 6.549 1.00 82.31 80 ARG A N 1
ATOM 591 C CA . ARG A 1 80 ? 3.158 -1.372 7.331 1.00 82.31 80 ARG A CA 1
ATOM 592 C C . ARG A 1 80 ? 3.191 -2.885 7.553 1.00 82.31 80 ARG A C 1
ATOM 594 O O . ARG A 1 80 ? 4.244 -3.496 7.414 1.00 82.31 80 ARG A O 1
ATOM 601 N N . HIS A 1 81 ? 2.054 -3.470 7.912 1.00 85.69 81 HIS A N 1
ATOM 602 C CA . HIS A 1 81 ? 1.939 -4.900 8.220 1.00 85.69 81 HIS A CA 1
ATOM 603 C C . HIS A 1 81 ? 0.971 -5.638 7.292 1.00 85.69 81 HIS A C 1
ATOM 605 O O . HIS A 1 81 ? 0.992 -6.864 7.248 1.00 85.69 81 HIS A O 1
ATOM 611 N N . ALA A 1 82 ? 0.149 -4.902 6.541 1.00 93.12 82 ALA A N 1
ATOM 612 C CA . ALA A 1 82 ? -0.863 -5.452 5.652 1.00 93.12 82 ALA A CA 1
ATOM 613 C C . ALA A 1 82 ? -0.785 -4.804 4.267 1.00 93.12 82 ALA A C 1
ATOM 615 O O . ALA A 1 82 ? -0.577 -3.598 4.125 1.00 93.12 82 ALA A O 1
ATOM 616 N N . GLY A 1 83 ? -0.961 -5.622 3.234 1.00 96.19 83 GLY A N 1
ATOM 617 C CA . GLY A 1 83 ? -0.845 -5.243 1.834 1.00 96.19 83 GLY A CA 1
ATOM 618 C C . GLY A 1 83 ? -2.119 -4.706 1.203 1.00 96.19 83 GLY A C 1
ATOM 619 O O . GLY A 1 83 ? -2.095 -4.417 0.011 1.00 96.19 83 GLY A O 1
ATOM 620 N N . TRP A 1 84 ? -3.221 -4.561 1.945 1.00 97.38 84 TRP A N 1
ATOM 621 C CA . TRP A 1 84 ? -4.537 -4.193 1.402 1.00 97.38 84 TRP A CA 1
ATOM 622 C C . TRP A 1 84 ? -4.523 -2.932 0.541 1.00 97.38 84 TRP A C 1
ATOM 624 O O . TRP A 1 84 ? -5.153 -2.883 -0.519 1.00 97.38 84 TRP A O 1
ATOM 634 N N . LEU A 1 85 ? -3.803 -1.905 0.989 1.00 95.81 85 LEU A N 1
ATOM 635 C CA . LEU A 1 85 ? -3.745 -0.623 0.300 1.00 95.81 85 LEU A CA 1
ATOM 636 C C . LEU A 1 85 ? -2.841 -0.674 -0.938 1.00 95.81 85 LEU A C 1
ATOM 638 O O . LEU A 1 85 ? -3.185 -0.124 -1.982 1.00 95.81 85 LEU A O 1
ATOM 642 N N . THR A 1 86 ? -1.733 -1.412 -0.872 1.00 97.56 86 THR A N 1
ATOM 643 C CA . THR A 1 86 ? -0.890 -1.699 -2.041 1.00 97.56 86 THR A CA 1
ATOM 644 C C . THR A 1 86 ? -1.613 -2.585 -3.057 1.00 97.56 86 THR A C 1
ATOM 646 O O . THR A 1 86 ? -1.522 -2.340 -4.257 1.00 97.56 86 THR A O 1
ATOM 649 N N . ALA A 1 87 ? -2.377 -3.579 -2.602 1.00 97.81 87 ALA A N 1
ATOM 650 C CA . ALA A 1 87 ? -3.160 -4.469 -3.453 1.00 97.81 87 ALA A CA 1
ATOM 651 C C . ALA A 1 87 ? -4.260 -3.714 -4.212 1.00 97.81 87 ALA A C 1
ATOM 653 O O . ALA A 1 87 ? -4.522 -4.029 -5.373 1.00 97.81 87 ALA A O 1
ATOM 654 N N . ALA A 1 88 ? -4.836 -2.663 -3.615 1.00 97.94 88 ALA A N 1
ATOM 655 C CA . ALA A 1 88 ? -5.796 -1.792 -4.291 1.00 97.94 88 ALA A CA 1
ATOM 656 C C . ALA A 1 88 ? -5.229 -1.145 -5.568 1.00 97.94 88 ALA A C 1
ATOM 658 O O . ALA A 1 88 ? -5.990 -0.859 -6.488 1.00 97.94 88 ALA A O 1
ATOM 659 N N . ALA A 1 89 ? -3.903 -0.987 -5.690 1.00 98.25 89 ALA A N 1
ATOM 660 C CA . ALA A 1 89 ? -3.275 -0.506 -6.921 1.00 98.25 89 ALA A CA 1
ATOM 661 C C . ALA A 1 89 ? -3.598 -1.386 -8.144 1.00 98.25 89 ALA A C 1
ATOM 663 O O . ALA A 1 89 ? -3.609 -0.883 -9.265 1.00 98.25 89 ALA A O 1
ATOM 664 N N . ALA A 1 90 ? -3.908 -2.674 -7.950 1.00 98.25 90 ALA A N 1
ATOM 665 C CA . ALA A 1 90 ? -4.329 -3.572 -9.026 1.00 98.25 90 ALA A CA 1
ATOM 666 C C . ALA A 1 90 ? -5.608 -3.099 -9.737 1.00 98.25 90 ALA A C 1
ATOM 668 O O . ALA A 1 90 ? -5.775 -3.376 -10.922 1.00 98.25 90 ALA A O 1
ATOM 669 N N . LEU A 1 91 ? -6.480 -2.350 -9.050 1.00 97.50 91 LEU A N 1
ATOM 670 C CA . LEU A 1 91 ? -7.720 -1.805 -9.617 1.00 97.50 91 LEU A CA 1
ATOM 671 C C . LEU A 1 91 ? -7.470 -0.753 -10.711 1.00 97.50 91 LEU A C 1
ATOM 673 O O . LEU A 1 91 ? -8.399 -0.378 -11.424 1.00 97.50 91 LEU A O 1
ATOM 677 N N . ALA A 1 92 ? -6.233 -0.266 -10.853 1.00 97.69 92 ALA A N 1
ATOM 678 C CA . ALA A 1 92 ? -5.852 0.634 -11.935 1.00 97.69 92 ALA A CA 1
ATOM 679 C C . ALA A 1 92 ? -5.739 -0.085 -13.292 1.00 97.69 92 ALA A C 1
ATOM 681 O O . ALA A 1 92 ? -5.819 0.574 -14.329 1.00 97.69 92 ALA A O 1
ATOM 682 N N . ARG A 1 93 ? -5.590 -1.420 -13.298 1.00 97.12 93 ARG A N 1
ATOM 683 C CA . ARG A 1 93 ? -5.468 -2.219 -14.523 1.00 97.12 93 ARG A CA 1
ATOM 684 C C . ARG A 1 93 ? -6.825 -2.355 -15.205 1.00 97.12 93 ARG A C 1
ATOM 686 O O . ARG A 1 93 ? -7.710 -3.028 -14.677 1.00 97.12 93 ARG A O 1
ATOM 693 N N . LYS A 1 94 ? -6.995 -1.733 -16.372 1.00 95.25 94 LYS A N 1
ATOM 694 C CA . LYS A 1 94 ? -8.219 -1.855 -17.184 1.00 95.25 94 LYS A CA 1
ATOM 695 C C . LYS A 1 94 ? -8.003 -2.674 -18.453 1.00 95.25 94 LYS A C 1
ATOM 697 O O . LYS A 1 94 ? -8.952 -3.289 -18.931 1.00 95.25 94 LYS A O 1
ATOM 702 N N . HIS A 1 95 ? -6.778 -2.691 -18.960 1.00 93.81 95 HIS A N 1
ATOM 703 C CA . HIS A 1 95 ? -6.352 -3.437 -20.140 1.00 93.81 95 HIS A CA 1
ATOM 704 C C . HIS A 1 95 ? -5.157 -4.335 -19.799 1.00 93.81 95 HIS A C 1
ATOM 706 O O . HIS A 1 95 ? -4.513 -4.156 -18.763 1.00 93.81 95 HIS A O 1
ATOM 712 N N . ASP A 1 96 ? -4.859 -5.299 -20.670 1.00 89.19 96 ASP A N 1
ATOM 713 C CA . ASP A 1 96 ? -3.832 -6.324 -20.432 1.00 89.19 96 ASP A CA 1
ATOM 714 C C . ASP A 1 96 ? -2.423 -5.749 -20.220 1.00 89.19 96 ASP A C 1
ATOM 716 O O . ASP A 1 96 ? -1.600 -6.358 -19.536 1.00 89.19 96 ASP A O 1
ATOM 720 N N . ASP A 1 97 ? -2.137 -4.580 -20.792 1.00 91.94 97 ASP A N 1
ATOM 721 C CA . ASP A 1 97 ? -0.853 -3.896 -20.683 1.00 91.94 97 ASP A CA 1
ATOM 722 C C . ASP A 1 97 ? -0.838 -2.785 -19.624 1.00 91.94 97 ASP A C 1
ATOM 724 O O . ASP A 1 97 ? 0.181 -2.111 -19.485 1.00 91.94 97 ASP A O 1
ATOM 728 N N . ASP A 1 98 ? -1.926 -2.573 -18.875 1.00 95.31 98 ASP A N 1
ATOM 729 C CA . ASP A 1 98 ? -1.981 -1.527 -17.857 1.00 95.31 98 ASP A CA 1
ATOM 730 C C . ASP A 1 98 ? -1.136 -1.865 -16.620 1.00 95.31 98 ASP A C 1
ATOM 732 O O . ASP A 1 98 ? -1.156 -2.965 -16.063 1.00 95.31 98 ASP A O 1
ATOM 736 N N . GLY A 1 99 ? -0.436 -0.844 -16.126 1.00 93.81 99 GLY A N 1
ATOM 737 C CA . GLY A 1 99 ? 0.217 -0.857 -14.830 1.00 93.81 99 GLY A CA 1
ATOM 738 C C . GLY A 1 99 ? -0.782 -0.783 -13.655 1.00 93.81 99 GLY A C 1
ATOM 739 O O . GLY A 1 99 ? -1.932 -0.385 -13.833 1.00 93.81 99 GLY A O 1
ATOM 740 N N . PRO A 1 100 ? -0.356 -1.130 -12.425 1.00 98.00 100 PRO A N 1
ATOM 741 C CA . PRO A 1 100 ? 1.004 -1.499 -12.057 1.00 98.00 100 PRO A CA 1
ATOM 742 C C . PRO A 1 100 ? 1.331 -2.878 -12.612 1.00 98.00 100 PRO A C 1
ATOM 744 O O . PRO A 1 100 ? 0.528 -3.783 -12.487 1.00 98.00 100 PRO A O 1
ATOM 747 N N . HIS A 1 101 ? 2.491 -3.070 -13.220 1.00 98.38 101 HIS A N 1
ATOM 748 C CA . HIS A 1 101 ? 2.877 -4.363 -13.785 1.00 98.38 101 HIS A CA 1
ATOM 749 C C . HIS A 1 101 ? 3.297 -5.338 -12.674 1.00 98.38 101 HIS A C 1
ATOM 751 O O . HIS A 1 101 ? 3.020 -6.532 -12.743 1.00 98.38 101 HIS A O 1
ATOM 757 N N . LEU A 1 102 ? 3.911 -4.809 -11.610 1.00 98.50 102 LEU A N 1
ATOM 758 C CA . LEU A 1 102 ? 4.399 -5.570 -10.462 1.00 98.50 102 LEU A CA 1
ATOM 759 C C . LEU A 1 102 ? 3.791 -5.022 -9.168 1.00 98.50 102 LEU A C 1
ATOM 761 O O . LEU A 1 102 ? 3.668 -3.806 -9.013 1.00 98.50 102 LEU A O 1
ATOM 765 N N . ILE A 1 103 ? 3.419 -5.914 -8.247 1.00 98.50 103 ILE A N 1
ATOM 766 C CA . ILE A 1 103 ? 2.850 -5.565 -6.939 1.00 98.50 103 ILE A CA 1
ATOM 767 C C . ILE A 1 103 ? 3.590 -6.350 -5.853 1.00 98.50 103 ILE A C 1
ATOM 769 O O . ILE A 1 103 ? 3.621 -7.579 -5.903 1.00 98.50 103 ILE A O 1
ATOM 773 N N . TYR A 1 104 ? 4.156 -5.647 -4.872 1.00 98.19 104 TYR A N 1
ATOM 774 C CA . TYR A 1 104 ? 4.886 -6.232 -3.744 1.00 98.19 104 TYR A CA 1
ATOM 775 C C . TYR A 1 104 ? 4.225 -5.856 -2.421 1.00 98.19 104 TYR A C 1
ATOM 777 O O . TYR A 1 104 ? 4.140 -4.679 -2.072 1.00 98.19 104 TYR A O 1
ATOM 785 N N . VAL A 1 105 ? 3.775 -6.869 -1.687 1.00 97.50 105 VAL A N 1
ATOM 786 C CA . VAL A 1 105 ? 2.990 -6.740 -0.453 1.00 97.50 105 VAL A CA 1
ATOM 787 C C . VAL A 1 105 ? 3.764 -7.320 0.746 1.00 97.50 105 VAL A C 1
ATOM 789 O O . VAL A 1 105 ? 4.601 -8.205 0.537 1.00 97.50 105 VAL A O 1
ATOM 792 N N . PRO A 1 106 ? 3.536 -6.842 1.985 1.00 95.31 106 PRO A N 1
ATOM 793 C CA . PRO A 1 106 ? 4.287 -7.264 3.170 1.00 95.31 106 PRO A CA 1
ATOM 794 C C . PRO A 1 106 ? 4.046 -8.729 3.562 1.00 95.31 106 PRO A C 1
ATOM 796 O O . PRO A 1 106 ? 4.852 -9.315 4.270 1.00 95.31 106 PRO A O 1
ATOM 799 N N . GLU A 1 107 ? 3.000 -9.385 3.066 1.00 96.19 107 GLU A N 1
ATOM 800 C CA . GLU A 1 107 ? 2.705 -10.793 3.352 1.00 96.19 107 GLU A CA 1
ATOM 801 C C . GLU A 1 107 ? 3.715 -11.762 2.708 1.00 96.19 107 GLU A C 1
ATOM 803 O O . GLU A 1 107 ? 3.713 -12.964 2.993 1.00 96.19 107 GLU A O 1
ATOM 808 N N . ARG A 1 108 ? 4.581 -11.276 1.807 1.00 95.19 108 ARG A N 1
ATOM 809 C CA . ARG 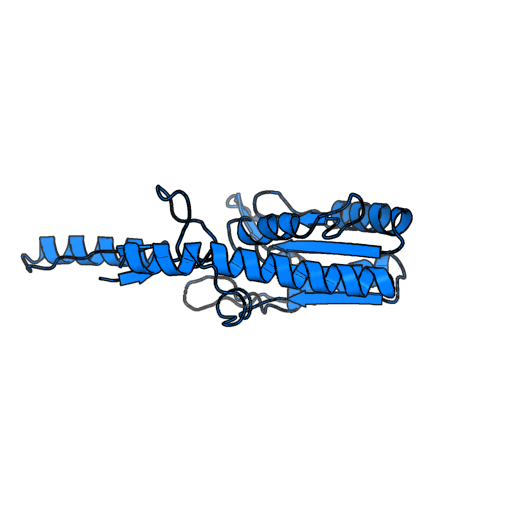A 1 108 ? 5.598 -12.080 1.121 1.00 95.19 108 ARG A CA 1
ATOM 810 C C . ARG A 1 108 ? 6.986 -11.488 1.329 1.00 95.19 108 ARG A C 1
ATOM 812 O O . ARG A 1 108 ? 7.200 -10.293 1.162 1.00 95.19 108 ARG A O 1
ATOM 819 N N . GLN A 1 109 ? 7.950 -12.366 1.603 1.00 96.06 109 GLN A N 1
ATOM 820 C CA . GLN A 1 109 ? 9.356 -11.988 1.700 1.00 96.06 109 GLN A CA 1
ATOM 821 C C . GLN A 1 109 ? 9.846 -11.366 0.390 1.00 96.06 109 GLN A C 1
ATOM 823 O O . GLN A 1 109 ? 9.798 -11.996 -0.674 1.00 96.06 109 GLN A O 1
ATOM 828 N N . PHE A 1 110 ? 10.390 -10.161 0.492 1.00 96.69 110 PHE A N 1
ATOM 829 C CA . PHE A 1 110 ? 11.001 -9.446 -0.610 1.00 96.69 110 PHE A CA 1
ATOM 830 C C . PHE A 1 110 ? 12.395 -9.996 -0.920 1.00 96.69 110 PHE A C 1
ATOM 832 O O . PHE A 1 110 ? 13.191 -10.297 -0.032 1.00 96.69 110 PHE A O 1
ATOM 839 N N . SER A 1 111 ? 12.713 -10.101 -2.207 1.00 96.12 111 SER A N 1
ATOM 840 C CA . SER A 1 111 ? 14.032 -10.491 -2.699 1.00 96.12 111 SER A CA 1
ATOM 841 C C . SER A 1 111 ? 14.456 -9.495 -3.762 1.00 96.12 111 SER A C 1
ATOM 843 O O . SER A 1 111 ? 13.771 -9.343 -4.768 1.00 96.12 111 SER A O 1
ATOM 845 N N . VAL A 1 112 ? 15.587 -8.827 -3.529 1.00 94.56 112 VAL A N 1
ATOM 846 C CA . VAL A 1 112 ? 16.120 -7.813 -4.448 1.00 94.56 112 VAL A CA 1
ATOM 847 C C . VAL A 1 112 ? 16.458 -8.423 -5.808 1.00 94.56 112 VAL A C 1
ATOM 849 O O . VAL A 1 112 ? 16.166 -7.808 -6.825 1.00 94.56 112 VAL A O 1
ATOM 852 N N . ASP A 1 113 ? 17.014 -9.636 -5.841 1.00 95.56 113 ASP A N 1
ATOM 853 C CA . ASP A 1 113 ? 17.358 -10.296 -7.104 1.00 95.56 113 ASP A CA 1
ATOM 854 C C . ASP A 1 113 ? 16.104 -10.641 -7.915 1.00 95.56 113 ASP A C 1
ATOM 856 O O . ASP A 1 113 ? 16.003 -10.233 -9.067 1.00 95.56 113 ASP A O 1
ATOM 860 N N . ARG A 1 114 ? 15.089 -11.261 -7.289 1.00 97.38 114 ARG A N 1
ATOM 861 C CA . ARG A 1 114 ? 13.807 -11.528 -7.968 1.00 97.38 114 ARG A CA 1
ATOM 862 C C . ARG A 1 114 ? 13.124 -10.246 -8.432 1.00 97.38 114 ARG A C 1
ATOM 864 O O . ARG A 1 114 ? 12.598 -10.205 -9.534 1.00 97.38 114 ARG A O 1
ATOM 871 N N . TYR A 1 115 ? 13.167 -9.199 -7.611 1.00 97.81 115 TYR A N 1
ATOM 872 C CA . TYR A 1 115 ? 12.644 -7.888 -7.976 1.00 97.81 115 TYR A CA 1
ATOM 873 C C . TYR A 1 115 ? 13.309 -7.337 -9.242 1.00 97.81 115 TYR A C 1
ATOM 875 O O . TYR A 1 115 ? 12.614 -6.848 -10.129 1.00 97.81 115 TYR A O 1
ATOM 883 N N . LEU A 1 116 ? 14.636 -7.436 -9.348 1.00 97.50 116 LEU A N 1
ATOM 884 C CA . LEU A 1 116 ? 15.370 -6.988 -10.529 1.00 97.50 116 LEU A CA 1
ATOM 885 C C . LEU A 1 116 ? 15.041 -7.826 -11.765 1.00 97.50 116 LEU A C 1
ATOM 887 O O . LEU A 1 116 ? 14.810 -7.248 -12.824 1.00 97.50 116 LEU A O 1
ATOM 891 N N . ASP A 1 117 ? 14.958 -9.148 -11.618 1.00 98.25 117 ASP A N 1
ATOM 892 C CA . ASP A 1 117 ? 14.589 -10.053 -12.711 1.00 98.25 117 ASP A CA 1
ATOM 893 C C . ASP A 1 117 ? 13.160 -9.776 -13.212 1.00 98.25 117 ASP A C 1
ATOM 895 O O . ASP A 1 117 ? 12.905 -9.727 -14.416 1.00 98.25 117 ASP A O 1
ATOM 899 N N . ASP A 1 118 ? 12.218 -9.539 -12.295 1.00 98.44 118 ASP A N 1
ATOM 900 C CA . ASP A 1 118 ? 10.836 -9.195 -12.628 1.00 98.44 118 ASP A CA 1
ATOM 901 C C . ASP A 1 118 ? 10.728 -7.836 -13.323 1.00 98.44 118 ASP A C 1
ATOM 903 O O . ASP A 1 118 ? 9.981 -7.695 -14.297 1.00 98.44 118 ASP A O 1
ATOM 907 N N . VAL A 1 119 ? 11.471 -6.834 -12.842 1.00 98.19 119 VAL A N 1
ATOM 908 C CA . VAL A 1 119 ? 11.515 -5.505 -13.463 1.00 98.19 119 VAL A CA 1
ATOM 909 C C . VAL A 1 119 ? 12.118 -5.585 -14.863 1.00 98.19 119 VAL A C 1
ATOM 911 O O . VAL A 1 119 ? 11.542 -4.997 -15.778 1.00 98.19 119 VAL A O 1
ATOM 914 N N . ASP A 1 120 ? 13.212 -6.329 -15.057 1.00 97.62 120 ASP A N 1
ATOM 915 C CA . ASP A 1 120 ? 13.813 -6.546 -16.379 1.00 97.62 120 ASP A CA 1
ATOM 916 C C . ASP A 1 120 ? 12.844 -7.225 -17.331 1.00 97.62 120 ASP A C 1
ATOM 918 O O . ASP A 1 120 ? 12.542 -6.676 -18.389 1.00 97.62 120 ASP A O 1
ATOM 922 N N . ARG A 1 121 ? 12.251 -8.345 -16.918 1.00 98.00 121 ARG A N 1
ATOM 923 C CA . ARG A 1 121 ? 11.276 -9.079 -17.730 1.00 98.00 121 ARG A CA 1
ATOM 924 C C . ARG A 1 121 ? 10.134 -8.182 -18.211 1.00 98.00 121 ARG A C 1
ATOM 926 O O . ARG A 1 121 ? 9.807 -8.187 -19.397 1.00 98.00 121 ARG A O 1
ATOM 933 N N . VAL A 1 122 ? 9.530 -7.409 -17.309 1.00 97.75 122 VAL A N 1
ATOM 934 C CA . VAL A 1 122 ? 8.440 -6.484 -17.661 1.00 97.75 122 VAL A CA 1
ATOM 935 C C . VAL A 1 122 ? 8.939 -5.371 -18.582 1.00 97.75 122 VAL A C 1
ATOM 937 O O . VAL A 1 122 ? 8.273 -5.039 -19.562 1.00 97.75 122 VAL A O 1
ATOM 940 N N . TYR A 1 123 ? 10.114 -4.810 -18.297 1.00 96.81 123 TYR A N 1
ATOM 941 C CA . TYR A 1 123 ? 10.681 -3.735 -19.100 1.00 96.81 123 TYR A CA 1
ATOM 942 C C . TYR A 1 123 ? 11.003 -4.191 -20.530 1.00 96.81 123 TYR A C 1
ATOM 944 O O . TYR A 1 123 ? 10.679 -3.470 -21.470 1.00 96.81 123 TYR A O 1
ATOM 952 N N . GLN A 1 124 ? 11.556 -5.394 -20.719 1.00 95.81 124 GLN A N 1
ATOM 953 C CA . GLN A 1 124 ? 11.797 -5.967 -22.050 1.00 95.81 124 GLN A CA 1
ATOM 954 C C . GLN A 1 124 ? 10.495 -6.214 -22.823 1.00 95.81 124 GLN A C 1
ATOM 956 O O . GLN A 1 124 ? 10.465 -6.076 -24.044 1.00 95.81 124 GLN A O 1
ATOM 961 N N . GLN A 1 125 ? 9.410 -6.562 -22.125 1.00 95.62 125 GLN A N 1
ATOM 962 C CA . GLN A 1 125 ? 8.117 -6.844 -22.747 1.00 95.62 125 GLN A CA 1
ATOM 963 C C . GLN A 1 125 ? 7.364 -5.572 -23.167 1.00 95.62 125 GLN A C 1
ATOM 965 O O . GLN A 1 125 ? 6.770 -5.542 -24.243 1.00 95.62 125 GLN A O 1
ATOM 970 N N . HIS A 1 126 ? 7.366 -4.533 -22.328 1.00 94.94 126 HIS A N 1
ATOM 971 C CA . HIS A 1 126 ? 6.505 -3.357 -22.511 1.00 94.94 126 HIS A CA 1
ATOM 972 C C . HIS A 1 126 ? 7.268 -2.053 -22.794 1.00 94.94 126 HIS A C 1
ATOM 974 O O . HIS A 1 126 ? 6.648 -1.022 -23.049 1.00 94.94 126 HIS A O 1
ATOM 980 N N . GLY A 1 127 ? 8.602 -2.041 -22.690 1.00 94.62 127 GLY A N 1
ATOM 981 C CA . GLY A 1 127 ? 9.420 -0.818 -22.731 1.00 94.62 127 GLY A CA 1
ATOM 982 C C . GLY A 1 127 ? 9.218 0.112 -21.523 1.00 94.62 127 GLY A C 1
ATOM 983 O O . GLY A 1 127 ? 9.729 1.236 -21.486 1.00 94.62 127 GLY A O 1
ATOM 984 N N . ARG A 1 128 ? 8.447 -0.335 -20.527 1.00 96.56 128 ARG A N 1
ATOM 985 C CA . ARG A 1 128 ? 8.092 0.399 -19.311 1.00 96.56 128 ARG A CA 1
ATOM 986 C C . ARG A 1 128 ? 7.808 -0.572 -18.171 1.00 96.56 128 ARG A C 1
ATOM 988 O O . ARG A 1 128 ? 7.473 -1.724 -18.414 1.00 96.56 128 ARG A O 1
ATOM 995 N N . CYS A 1 129 ? 7.920 -0.109 -16.931 1.00 98.12 129 CYS A N 1
ATOM 996 C CA . CYS A 1 129 ? 7.525 -0.887 -15.760 1.00 98.12 129 CYS A CA 1
ATOM 997 C C . CYS A 1 129 ? 6.944 0.036 -14.685 1.00 98.12 129 CYS A C 1
ATOM 999 O O . CYS A 1 129 ? 7.487 1.099 -14.401 1.00 98.12 129 CYS A O 1
ATOM 1001 N N . LEU A 1 130 ? 5.836 -0.383 -14.078 1.00 98.50 130 LEU A N 1
ATOM 1002 C CA . LEU A 1 130 ? 5.197 0.311 -12.961 1.00 98.50 130 LEU A CA 1
ATOM 1003 C C . LEU A 1 130 ? 5.129 -0.665 -11.806 1.00 98.50 130 LEU A C 1
ATOM 1005 O O . LEU A 1 130 ? 4.487 -1.709 -11.924 1.00 98.50 130 LEU A O 1
ATOM 1009 N N . VAL A 1 131 ? 5.793 -0.325 -10.716 1.00 98.62 131 VAL A N 1
ATOM 1010 C CA . VAL A 1 131 ? 5.857 -1.137 -9.510 1.00 98.62 131 VAL A CA 1
ATOM 1011 C C . VAL A 1 131 ? 5.005 -0.467 -8.444 1.00 98.62 131 VAL A C 1
ATOM 1013 O O . VAL A 1 131 ? 5.239 0.691 -8.119 1.00 98.62 131 VAL A O 1
ATOM 1016 N N . ALA A 1 132 ? 4.039 -1.191 -7.888 1.00 98.44 132 ALA A N 1
ATOM 1017 C CA . ALA A 1 132 ? 3.368 -0.825 -6.646 1.00 98.44 132 ALA A CA 1
ATOM 1018 C C . ALA A 1 132 ? 3.999 -1.629 -5.505 1.00 98.44 132 ALA A C 1
ATOM 1020 O O . ALA A 1 132 ? 4.020 -2.859 -5.545 1.00 98.44 132 ALA A O 1
ATOM 1021 N N . LEU A 1 133 ? 4.549 -0.956 -4.502 1.00 97.44 133 LEU A N 1
ATOM 1022 C CA . LEU A 1 133 ? 5.313 -1.592 -3.435 1.00 97.44 133 LEU A CA 1
ATOM 1023 C C . LEU A 1 133 ? 4.862 -1.059 -2.079 1.00 97.44 133 LEU A C 1
ATOM 1025 O O . LEU A 1 133 ? 4.793 0.149 -1.883 1.00 97.44 133 LEU A O 1
ATOM 1029 N N . SER A 1 134 ? 4.551 -1.951 -1.144 1.00 95.94 134 SER A N 1
ATOM 1030 C CA . SER A 1 134 ? 4.248 -1.550 0.229 1.00 95.94 134 SER A CA 1
ATOM 1031 C C . SER A 1 134 ? 5.505 -1.029 0.930 1.00 95.94 134 SER A C 1
ATOM 1033 O O . SER A 1 134 ? 6.570 -1.633 0.820 1.00 95.94 134 SER A O 1
ATOM 1035 N N . GLU A 1 135 ? 5.385 0.034 1.724 1.00 92.50 135 GLU A N 1
ATOM 1036 C CA . GLU A 1 135 ? 6.446 0.467 2.646 1.00 92.50 135 GLU A CA 1
ATOM 1037 C C . GLU A 1 135 ? 6.828 -0.620 3.672 1.00 92.50 135 GLU A C 1
ATOM 1039 O O . GLU A 1 135 ? 7.932 -0.604 4.216 1.00 92.50 135 GLU A O 1
ATOM 1044 N N . GLY A 1 136 ? 5.917 -1.566 3.923 1.00 92.06 136 GLY A N 1
ATOM 1045 C CA . GLY A 1 136 ? 6.050 -2.661 4.879 1.00 92.06 136 GLY A CA 1
ATOM 1046 C C . GLY A 1 136 ? 6.776 -3.902 4.358 1.00 92.06 136 GLY A C 1
ATOM 1047 O O . GLY A 1 136 ? 6.897 -4.882 5.091 1.00 92.06 136 GLY A O 1
ATOM 1048 N N . VAL A 1 137 ? 7.249 -3.916 3.106 1.00 94.75 137 VAL A N 1
ATOM 1049 C CA . VAL A 1 137 ? 7.981 -5.083 2.584 1.00 94.75 137 VAL A CA 1
ATOM 1050 C C . VAL A 1 137 ? 9.239 -5.368 3.412 1.00 94.75 137 VAL A C 1
ATOM 1052 O O . VAL A 1 137 ? 9.946 -4.460 3.853 1.00 94.75 137 VAL A O 1
ATOM 1055 N N . TRP A 1 138 ? 9.548 -6.649 3.599 1.00 94.19 138 TRP A N 1
ATOM 1056 C CA . TRP A 1 138 ? 10.655 -7.117 4.436 1.00 94.19 138 TRP A CA 1
ATOM 1057 C C . TRP A 1 138 ? 11.549 -8.096 3.683 1.00 94.19 138 TRP A C 1
ATOM 1059 O O . TRP A 1 138 ? 11.086 -8.843 2.825 1.00 94.19 138 TRP A O 1
ATOM 1069 N N . ALA A 1 139 ? 12.844 -8.094 4.000 1.00 91.56 139 ALA A N 1
ATOM 1070 C CA . ALA A 1 139 ? 13.844 -8.879 3.269 1.00 91.56 139 ALA A CA 1
ATOM 1071 C C . ALA A 1 139 ? 14.288 -10.135 4.022 1.00 91.56 139 ALA A C 1
ATOM 1073 O O . ALA A 1 139 ? 14.533 -11.180 3.422 1.00 91.56 139 ALA A O 1
ATOM 1074 N N . THR A 1 140 ? 14.421 -10.043 5.343 1.00 92.06 140 THR A N 1
ATOM 1075 C CA . THR A 1 140 ? 14.998 -11.095 6.187 1.00 92.06 140 THR A CA 1
ATOM 1076 C C . THR A 1 140 ? 14.240 -11.202 7.507 1.00 92.06 140 THR A C 1
ATOM 1078 O O . THR A 1 140 ? 13.353 -10.398 7.793 1.00 92.06 140 THR A O 1
ATOM 1081 N N . ARG A 1 141 ? 14.563 -12.220 8.311 1.00 92.19 141 ARG A N 1
ATOM 1082 C CA . ARG A 1 141 ? 14.125 -12.324 9.706 1.00 92.19 141 ARG A CA 1
ATOM 1083 C C . ARG A 1 141 ? 15.339 -12.216 10.620 1.00 92.19 141 ARG A C 1
ATOM 1085 O O . ARG A 1 141 ? 16.412 -12.701 10.266 1.00 92.19 141 ARG A O 1
ATOM 1092 N N . ASN A 1 142 ? 15.175 -11.576 11.771 1.00 89.25 142 ASN A N 1
ATOM 1093 C CA . ASN A 1 142 ? 16.206 -11.550 12.805 1.00 89.25 142 ASN A CA 1
ATOM 1094 C C . ASN A 1 142 ? 16.259 -12.887 13.574 1.00 89.25 142 ASN A C 1
ATOM 1096 O O . ASN A 1 142 ? 15.448 -13.785 13.343 1.00 89.25 142 ASN A O 1
ATOM 1100 N N . GLU A 1 143 ? 17.188 -13.007 14.524 1.00 89.00 143 GLU A N 1
ATOM 1101 C CA . GLU A 1 143 ? 17.374 -14.213 15.354 1.00 89.00 143 GLU A CA 1
ATOM 1102 C C . GLU A 1 143 ? 16.121 -14.616 16.151 1.00 89.00 143 GLU A C 1
ATOM 1104 O O . GLU A 1 143 ? 15.941 -15.779 16.491 1.00 89.00 143 GLU A O 1
ATOM 1109 N N . GLN A 1 144 ? 15.224 -13.664 16.414 1.00 90.12 144 GLN A N 1
ATOM 1110 C CA . GLN A 1 144 ? 13.959 -13.873 17.124 1.00 90.12 144 GLN A CA 1
ATOM 1111 C C . GLN A 1 144 ? 12.802 -14.216 16.169 1.00 90.12 144 GLN A C 1
ATOM 1113 O O . GLN A 1 144 ? 11.645 -14.249 16.584 1.00 90.12 144 GLN A O 1
ATOM 1118 N N . GLY A 1 145 ? 13.083 -14.411 14.876 1.00 89.06 145 GLY A N 1
ATOM 1119 C CA . GLY A 1 145 ? 12.087 -14.701 13.846 1.00 89.06 145 GLY A CA 1
ATOM 1120 C C . GLY A 1 145 ? 11.253 -13.495 13.396 1.00 89.06 145 GLY A C 1
ATOM 1121 O O . GLY A 1 145 ? 10.334 -13.669 12.593 1.00 89.06 145 GLY A O 1
ATOM 1122 N N . ARG A 1 146 ? 11.557 -12.277 13.867 1.00 88.50 146 ARG A N 1
ATOM 1123 C CA . ARG A 1 146 ? 10.838 -11.051 13.483 1.00 88.50 146 ARG A CA 1
ATOM 1124 C C . ARG A 1 146 ? 11.302 -10.562 12.120 1.00 88.50 146 ARG A C 1
ATOM 1126 O O . ARG A 1 146 ? 12.496 -10.581 11.827 1.00 88.50 146 ARG A O 1
ATOM 1133 N N . GLU A 1 147 ? 10.358 -10.110 11.309 1.00 91.38 147 GLU A N 1
ATOM 1134 C CA . GLU A 1 147 ? 10.616 -9.561 9.978 1.00 91.38 147 GLU A CA 1
ATOM 1135 C C . GLU A 1 147 ? 11.444 -8.277 10.073 1.00 91.38 147 GLU A C 1
ATOM 1137 O O . GLU A 1 147 ? 11.209 -7.425 10.930 1.00 91.38 147 GLU A O 1
ATOM 1142 N N . VAL A 1 148 ? 12.439 -8.159 9.198 1.00 89.25 148 VAL A N 1
ATOM 1143 C CA . VAL A 1 148 ? 13.302 -6.985 9.070 1.00 89.25 148 VAL A CA 1
ATOM 1144 C C . VAL A 1 148 ? 12.850 -6.207 7.835 1.00 89.25 148 VAL A C 1
ATOM 1146 O O . VAL A 1 148 ? 13.040 -6.701 6.714 1.00 89.25 148 VAL A O 1
ATOM 1149 N N . PRO A 1 149 ? 12.266 -5.005 8.010 1.00 90.19 149 PRO A N 1
ATOM 1150 C CA . PRO A 1 149 ? 11.856 -4.158 6.896 1.00 90.19 149 PRO A CA 1
ATOM 1151 C C . PRO A 1 149 ? 12.978 -3.942 5.882 1.00 90.19 149 PRO A C 1
ATOM 1153 O O . PRO A 1 149 ? 14.138 -3.732 6.246 1.00 90.19 149 PRO A O 1
ATOM 1156 N N . LEU A 1 150 ? 12.622 -3.963 4.599 1.00 91.06 150 LEU A N 1
ATOM 1157 C CA . LEU A 1 150 ? 13.566 -3.885 3.488 1.00 91.06 150 LEU A CA 1
ATOM 1158 C C . LEU A 1 150 ? 14.418 -2.619 3.558 1.00 91.06 150 LEU A C 1
ATOM 1160 O O . LEU A 1 150 ? 15.621 -2.686 3.343 1.00 91.06 150 LEU A O 1
ATOM 1164 N N . ALA A 1 151 ? 13.823 -1.481 3.916 1.00 86.62 151 ALA A N 1
ATOM 1165 C CA . ALA A 1 151 ? 14.556 -0.227 4.057 1.00 86.62 151 ALA A CA 1
ATOM 1166 C C . ALA A 1 151 ? 15.732 -0.346 5.042 1.00 86.62 151 ALA A C 1
ATOM 1168 O O . ALA A 1 151 ? 16.811 0.167 4.773 1.00 86.62 151 ALA A O 1
ATOM 1169 N N . ILE A 1 152 ? 15.557 -1.076 6.146 1.00 85.00 152 ILE A N 1
ATOM 1170 C CA . ILE A 1 152 ? 16.604 -1.276 7.157 1.00 85.00 152 ILE A CA 1
ATOM 1171 C C . ILE A 1 152 ? 17.668 -2.232 6.651 1.00 85.00 152 ILE A C 1
ATOM 1173 O O . ILE A 1 152 ? 18.856 -1.982 6.838 1.00 85.00 152 ILE A O 1
ATOM 1177 N N . ASP A 1 153 ? 17.251 -3.327 6.018 1.00 87.69 153 ASP A N 1
ATOM 1178 C CA . ASP A 1 153 ? 18.176 -4.279 5.407 1.00 87.69 153 ASP A CA 1
ATOM 1179 C C . ASP A 1 153 ? 19.070 -3.581 4.368 1.00 87.69 153 ASP A C 1
ATOM 1181 O O . ASP A 1 153 ? 20.292 -3.741 4.390 1.00 87.69 153 ASP A O 1
ATOM 1185 N N . LEU A 1 154 ? 18.482 -2.722 3.530 1.00 86.81 154 LEU A N 1
ATOM 1186 C CA . LEU A 1 154 ? 19.207 -1.915 2.551 1.00 86.81 154 LEU A CA 1
ATOM 1187 C C . LEU A 1 154 ? 20.105 -0.857 3.211 1.00 86.81 154 LEU A C 1
ATOM 1189 O O . LEU A 1 154 ? 21.273 -0.749 2.841 1.00 86.81 154 LEU A O 1
ATOM 1193 N N . MET A 1 155 ? 19.617 -0.126 4.220 1.00 82.75 155 MET A N 1
ATOM 1194 C CA . MET A 1 155 ? 20.419 0.858 4.964 1.00 82.75 155 MET A CA 1
ATOM 1195 C C . MET A 1 155 ? 21.643 0.218 5.622 1.00 82.75 155 MET A C 1
ATOM 1197 O O . MET A 1 155 ? 22.753 0.725 5.466 1.00 82.75 155 MET A O 1
ATOM 1201 N N . ARG A 1 156 ? 21.474 -0.932 6.284 1.00 84.50 156 ARG A N 1
ATOM 1202 C CA . ARG A 1 156 ? 22.576 -1.675 6.913 1.00 84.50 156 ARG A CA 1
ATOM 1203 C C . ARG A 1 156 ? 23.597 -2.150 5.887 1.00 84.50 1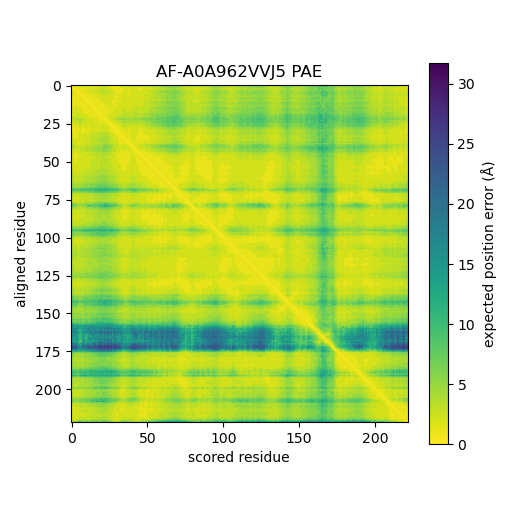56 ARG A C 1
ATOM 1205 O O . ARG A 1 156 ? 24.795 -1.986 6.101 1.00 84.50 156 ARG A O 1
ATOM 1212 N N . LYS A 1 157 ? 23.141 -2.678 4.746 1.00 83.50 157 LYS A N 1
ATOM 1213 C CA . LYS A 1 157 ? 24.021 -3.050 3.621 1.00 83.50 157 LYS A CA 1
ATOM 1214 C C . LYS A 1 157 ? 24.768 -1.847 3.037 1.00 83.50 157 LYS A C 1
ATOM 1216 O O . LYS A 1 157 ? 25.871 -2.013 2.528 1.00 83.50 157 LYS A O 1
ATOM 1221 N N . ALA A 1 158 ? 24.196 -0.650 3.151 1.00 80.25 158 ALA A N 1
ATOM 1222 C CA . ALA A 1 158 ? 24.824 0.617 2.787 1.00 80.25 158 ALA A CA 1
ATOM 1223 C C . ALA A 1 158 ? 25.647 1.262 3.927 1.00 80.25 158 ALA A C 1
ATOM 1225 O O . ALA A 1 158 ? 26.155 2.370 3.748 1.00 80.25 158 ALA A O 1
ATOM 1226 N N . GLY A 1 159 ? 25.789 0.604 5.085 1.00 80.25 159 GLY A N 1
ATOM 1227 C CA . GLY A 1 159 ? 26.560 1.100 6.231 1.00 80.25 159 GLY A CA 1
ATOM 1228 C C . GLY A 1 159 ? 25.899 2.244 7.011 1.00 80.25 159 GLY A C 1
ATOM 1229 O O . GLY A 1 159 ? 26.605 3.049 7.615 1.00 80.25 159 GLY A O 1
ATOM 1230 N N . ARG A 1 160 ? 24.565 2.356 6.976 1.00 79.12 160 ARG A N 1
ATOM 1231 C CA . ARG A 1 160 ? 23.774 3.375 7.689 1.00 79.12 160 ARG A CA 1
ATOM 1232 C C . ARG A 1 160 ? 22.938 2.735 8.803 1.00 79.12 160 ARG A C 1
ATOM 1234 O O . ARG A 1 160 ? 22.405 1.640 8.621 1.00 79.12 160 ARG A O 1
ATOM 1241 N N . GLU A 1 161 ? 22.790 3.436 9.925 1.00 72.75 161 GLU A N 1
ATOM 1242 C CA . GLU A 1 161 ? 21.956 3.007 11.059 1.00 72.75 161 GLU A CA 1
ATOM 1243 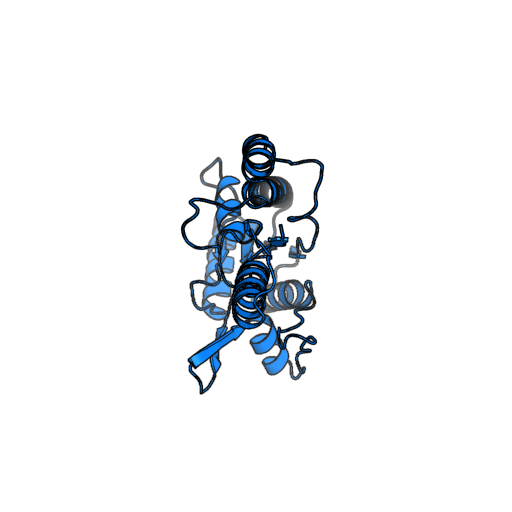C C . GLU A 1 161 ? 20.514 3.539 10.927 1.00 72.75 161 GLU A C 1
ATOM 1245 O O . GLU A 1 161 ? 20.335 4.704 10.561 1.00 72.75 161 GLU A O 1
ATOM 1250 N N . PRO A 1 162 ? 19.482 2.718 11.198 1.00 69.06 162 PRO A N 1
ATOM 1251 C CA . PRO A 1 162 ? 18.085 3.139 11.151 1.00 69.06 162 PRO A CA 1
ATOM 1252 C C . PRO A 1 162 ? 17.662 3.910 12.412 1.00 69.06 162 PRO A C 1
ATOM 1254 O O . PRO A 1 162 ? 18.043 3.562 13.528 1.00 69.06 162 PRO A O 1
ATOM 1257 N N . GLU A 1 163 ? 16.798 4.910 12.238 1.00 68.00 163 GLU A N 1
ATOM 1258 C CA . GLU A 1 163 ? 16.170 5.645 13.344 1.00 68.00 163 GLU A CA 1
ATOM 1259 C C . GLU A 1 163 ? 14.873 4.951 13.812 1.00 68.00 163 GLU A C 1
ATOM 1261 O O . GLU A 1 163 ? 14.098 4.409 13.016 1.00 68.00 163 GLU A O 1
ATOM 1266 N N . VAL A 1 164 ? 14.632 4.960 15.124 1.00 65.00 164 VAL A N 1
ATOM 1267 C CA . VAL A 1 164 ? 13.433 4.414 15.790 1.00 65.00 164 VAL A CA 1
ATOM 1268 C C . VAL A 1 164 ? 12.701 5.528 16.534 1.00 65.00 164 VAL A C 1
ATOM 1270 O O . VAL A 1 164 ? 13.338 6.386 17.144 1.00 65.00 164 VAL A O 1
ATOM 1273 N N . ASP A 1 165 ? 11.369 5.504 16.490 1.00 62.62 165 ASP A N 1
ATOM 1274 C CA . ASP A 1 165 ? 10.509 6.455 17.192 1.00 62.62 165 ASP A CA 1
ATOM 1275 C C . ASP A 1 165 ? 10.261 6.069 18.665 1.00 62.62 165 ASP A C 1
ATOM 1277 O O . ASP A 1 165 ? 10.702 5.029 19.161 1.00 62.62 165 ASP A O 1
ATOM 1281 N N . ALA A 1 166 ? 9.523 6.926 19.379 1.00 50.47 166 ALA A N 1
ATOM 1282 C CA . ALA A 1 166 ? 9.226 6.772 20.805 1.00 50.47 166 ALA A CA 1
ATOM 1283 C C . ALA A 1 166 ? 8.343 5.555 21.154 1.00 50.47 166 ALA A C 1
ATOM 1285 O O . ALA A 1 166 ? 8.306 5.153 22.316 1.00 50.47 166 ALA A O 1
ATOM 1286 N N . HIS A 1 167 ? 7.645 4.964 20.179 1.00 52.69 167 HIS A N 1
ATOM 1287 C CA . HIS A 1 167 ? 6.840 3.752 20.355 1.00 52.69 167 HIS A CA 1
ATOM 1288 C C . HIS A 1 167 ? 7.630 2.479 20.008 1.00 52.69 167 HIS A C 1
ATOM 1290 O O . HIS A 1 167 ? 7.079 1.380 20.036 1.00 52.69 167 HIS A O 1
ATOM 1296 N N . GLY A 1 168 ? 8.922 2.613 19.683 1.00 55.19 168 GLY A N 1
ATOM 1297 C CA . GLY A 1 168 ? 9.760 1.513 19.216 1.00 55.19 168 GLY A CA 1
ATOM 1298 C C . GLY A 1 168 ? 9.467 1.112 17.770 1.00 55.19 168 GLY A C 1
ATOM 1299 O O . GLY A 1 168 ? 9.973 0.086 17.308 1.00 55.19 168 GLY A O 1
ATOM 1300 N N . ASN A 1 169 ? 8.674 1.907 17.044 1.00 60.84 169 ASN A N 1
ATOM 1301 C CA . ASN A 1 169 ? 8.441 1.697 15.629 1.00 60.84 169 ASN A CA 1
ATOM 1302 C C . ASN A 1 169 ? 9.592 2.300 14.836 1.00 60.84 169 ASN A C 1
ATOM 1304 O O . ASN A 1 169 ? 10.134 3.358 15.146 1.00 60.84 169 ASN A O 1
ATOM 1308 N N . LEU A 1 170 ? 9.966 1.624 13.760 1.00 62.69 170 LEU A N 1
ATOM 1309 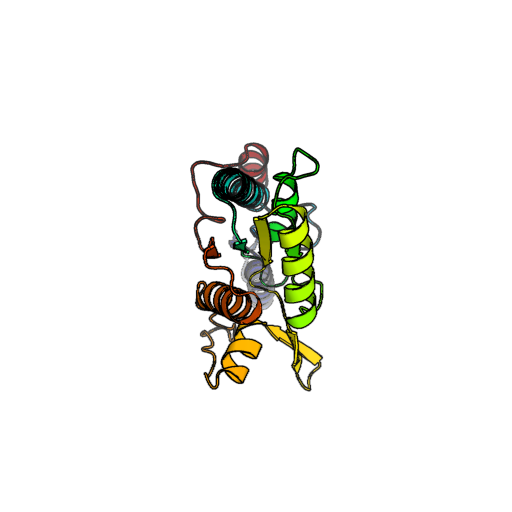C CA . LEU A 1 170 ? 11.001 2.127 12.871 1.00 62.69 170 LEU A CA 1
ATOM 1310 C C . LEU A 1 170 ? 10.491 3.362 12.135 1.00 62.69 170 LEU A C 1
ATOM 1312 O O . LEU A 1 170 ? 9.429 3.319 11.490 1.00 62.69 170 LEU A O 1
ATOM 1316 N N . GLN A 1 171 ? 11.268 4.441 12.232 1.00 57.62 171 GLN A N 1
ATOM 1317 C CA . GLN A 1 171 ? 11.021 5.684 11.529 1.00 57.62 171 GLN A CA 1
ATOM 1318 C C . GLN A 1 171 ? 11.573 5.535 10.115 1.00 57.62 171 GLN A C 1
ATOM 1320 O O . GLN A 1 171 ? 12.695 5.911 9.786 1.00 57.62 171 GLN A O 1
ATOM 1325 N N . LEU A 1 172 ? 10.761 4.916 9.263 1.00 58.41 172 LEU A N 1
ATOM 1326 C CA . LEU A 1 172 ? 11.010 4.874 7.833 1.00 58.41 172 LEU A CA 1
ATOM 1327 C C . LEU A 1 172 ? 10.838 6.304 7.310 1.00 58.41 172 LEU A C 1
ATOM 1329 O O . LEU A 1 172 ? 9.716 6.793 7.178 1.00 58.41 172 LEU A O 1
ATOM 1333 N N . SER A 1 173 ? 11.940 7.007 7.048 1.00 52.41 173 SER A N 1
ATOM 1334 C CA . SER A 1 173 ? 11.882 8.231 6.255 1.00 52.41 173 SER A CA 1
ATOM 1335 C C . SER A 1 173 ? 11.323 7.839 4.888 1.00 52.41 173 SER A C 1
ATOM 1337 O O . SER A 1 173 ? 11.963 7.103 4.141 1.00 52.41 173 SER A O 1
ATOM 1339 N N . GLY A 1 174 ? 10.080 8.246 4.605 1.00 56.97 174 GLY A N 1
ATOM 1340 C CA . GLY A 1 174 ? 9.269 7.660 3.530 1.00 56.97 174 GLY A CA 1
ATOM 1341 C C . GLY A 1 174 ? 10.007 7.513 2.195 1.00 56.97 174 GLY A C 1
ATOM 1342 O O . GLY A 1 174 ? 9.913 6.469 1.567 1.00 56.97 174 GLY A O 1
ATOM 1343 N N . GLY A 1 175 ? 10.833 8.497 1.819 1.00 67.31 175 GLY A N 1
ATOM 1344 C CA . GLY A 1 175 ? 11.582 8.489 0.558 1.00 67.31 175 GLY A CA 1
ATOM 1345 C C . GLY A 1 175 ? 12.788 7.542 0.480 1.00 67.31 175 GLY A C 1
ATOM 1346 O O . GLY A 1 175 ? 13.171 7.162 -0.622 1.00 67.31 175 GLY A O 1
ATOM 1347 N N . ALA A 1 176 ? 13.378 7.107 1.600 1.00 78.50 176 ALA A N 1
ATOM 1348 C CA . ALA A 1 176 ? 14.639 6.359 1.560 1.00 78.50 176 ALA A CA 1
ATOM 1349 C C . ALA A 1 176 ? 14.504 5.000 0.855 1.00 78.50 176 ALA A C 1
ATOM 1351 O O . ALA A 1 176 ? 15.400 4.591 0.120 1.00 78.50 176 ALA A O 1
ATOM 1352 N N . LEU A 1 177 ? 13.374 4.310 1.038 1.00 88.06 177 LEU A N 1
ATOM 1353 C CA . LEU A 1 177 ? 13.110 3.040 0.358 1.00 88.06 177 LEU A CA 1
ATOM 1354 C C . LEU A 1 177 ? 12.938 3.230 -1.157 1.00 88.06 177 LEU A C 1
ATOM 1356 O O . LEU A 1 177 ? 13.473 2.449 -1.945 1.00 88.06 177 LEU A O 1
ATOM 1360 N N . ALA A 1 178 ? 12.203 4.272 -1.548 1.00 90.12 178 ALA A N 1
ATOM 1361 C CA . ALA A 1 178 ? 11.949 4.620 -2.941 1.00 90.12 178 ALA A CA 1
ATOM 1362 C C . ALA A 1 178 ? 13.263 4.927 -3.683 1.00 90.12 178 ALA A C 1
ATOM 1364 O O . ALA A 1 178 ? 13.537 4.335 -4.732 1.00 90.12 178 ALA A O 1
ATOM 1365 N N . ASP A 1 179 ? 14.100 5.786 -3.099 1.00 88.50 179 ASP A N 1
ATOM 1366 C CA . ASP A 1 179 ? 15.383 6.195 -3.674 1.00 88.50 179 ASP A CA 1
ATOM 1367 C C . ASP A 1 179 ? 16.361 5.021 -3.805 1.00 88.50 179 ASP A C 1
ATOM 1369 O O . ASP A 1 179 ? 17.018 4.862 -4.839 1.00 88.50 179 ASP A O 1
ATOM 1373 N N . GLU A 1 180 ? 16.441 4.162 -2.785 1.00 90.12 180 GLU A N 1
ATOM 1374 C CA . GLU A 1 180 ? 17.368 3.032 -2.789 1.00 90.12 180 GLU A CA 1
ATOM 1375 C C . GLU A 1 180 ? 16.972 1.993 -3.849 1.00 90.12 180 GLU A C 1
ATOM 1377 O O . GLU A 1 180 ? 17.817 1.544 -4.627 1.00 90.12 180 GLU A O 1
ATOM 1382 N N . LEU A 1 181 ? 15.679 1.670 -3.968 1.00 93.81 181 LEU A N 1
ATOM 1383 C CA . LEU A 1 181 ? 15.187 0.762 -5.008 1.00 93.81 181 LEU A CA 1
ATOM 1384 C C . LEU A 1 181 ? 15.394 1.330 -6.415 1.00 93.81 181 LEU A C 1
ATOM 1386 O O . LEU A 1 181 ? 15.834 0.600 -7.307 1.00 93.81 181 LEU A O 1
ATOM 1390 N N . ALA A 1 182 ? 15.136 2.625 -6.621 1.00 94.12 182 ALA A N 1
ATOM 1391 C CA . ALA A 1 182 ? 15.406 3.283 -7.896 1.00 94.12 182 ALA A CA 1
ATOM 1392 C C . ALA A 1 182 ? 16.900 3.237 -8.251 1.00 94.12 182 ALA A C 1
ATOM 1394 O O . ALA A 1 182 ? 17.258 2.898 -9.380 1.00 94.12 182 ALA A O 1
ATOM 1395 N N . SER A 1 183 ? 17.774 3.521 -7.283 1.00 92.69 183 SER A N 1
ATOM 1396 C CA . SER A 1 183 ? 19.234 3.475 -7.429 1.00 92.69 183 SER A CA 1
ATOM 1397 C C . SER A 1 183 ? 19.731 2.079 -7.814 1.00 92.69 183 SER A C 1
ATOM 1399 O O . SER A 1 183 ? 20.548 1.943 -8.729 1.00 92.69 183 SER A O 1
ATOM 1401 N N . ILE A 1 184 ? 19.210 1.028 -7.172 1.00 93.44 184 ILE A N 1
ATOM 1402 C CA . ILE A 1 184 ? 19.567 -0.363 -7.485 1.00 93.44 184 ILE A CA 1
ATOM 1403 C C . ILE A 1 184 ? 19.156 -0.714 -8.924 1.00 93.44 184 ILE A C 1
ATOM 1405 O O . ILE A 1 184 ? 19.978 -1.247 -9.672 1.00 93.44 184 ILE A O 1
ATOM 1409 N N . VAL A 1 185 ? 17.931 -0.366 -9.338 1.00 95.62 185 VAL A N 1
ATOM 1410 C CA . VAL A 1 185 ? 17.440 -0.591 -10.711 1.00 95.62 185 VAL A CA 1
ATOM 1411 C C . VAL A 1 185 ? 18.303 0.153 -11.734 1.00 95.62 185 VAL A C 1
ATOM 1413 O O . VAL A 1 185 ? 18.786 -0.457 -12.687 1.00 95.62 185 VAL A O 1
ATOM 1416 N N . GLN A 1 186 ? 18.568 1.448 -11.524 1.00 94.50 186 GLN A N 1
ATOM 1417 C CA . GLN A 1 186 ? 19.392 2.254 -12.437 1.00 94.50 186 GLN A CA 1
ATOM 1418 C C . GLN A 1 186 ? 20.792 1.658 -12.620 1.00 94.50 186 GLN A C 1
ATOM 1420 O O . GLN A 1 186 ? 21.258 1.510 -13.750 1.00 94.50 186 GLN A O 1
ATOM 1425 N N . LYS A 1 187 ? 21.455 1.280 -11.518 1.00 92.38 187 LYS A N 1
ATOM 1426 C CA . LYS A 1 187 ? 22.815 0.722 -11.549 1.00 92.38 187 LYS A CA 1
ATOM 1427 C C . LYS A 1 187 ? 22.878 -0.632 -12.246 1.00 92.38 187 LYS A C 1
ATOM 1429 O O . LYS A 1 187 ? 23.839 -0.895 -12.961 1.00 92.38 187 LYS A O 1
ATOM 1434 N N . ARG A 1 188 ? 21.889 -1.498 -12.014 1.00 92.25 188 ARG A N 1
ATOM 1435 C CA . ARG A 1 188 ? 21.892 -2.873 -12.537 1.00 92.25 188 ARG A CA 1
ATOM 1436 C C . ARG A 1 188 ? 21.449 -2.948 -13.992 1.00 92.25 188 ARG A C 1
ATOM 1438 O O . ARG A 1 188 ? 21.948 -3.804 -14.710 1.00 92.25 188 ARG A O 1
ATOM 1445 N N . MET A 1 189 ? 20.556 -2.058 -14.420 1.00 91.88 189 MET A N 1
ATOM 1446 C CA . MET A 1 189 ? 19.903 -2.159 -15.729 1.00 91.88 189 MET A CA 1
ATOM 1447 C C . MET A 1 189 ? 20.341 -1.079 -16.726 1.00 91.88 189 MET A C 1
ATOM 1449 O O . MET A 1 189 ? 20.018 -1.168 -17.905 1.00 91.88 189 MET A O 1
ATOM 1453 N N . GLY A 1 190 ? 21.051 -0.033 -16.287 1.00 89.88 190 GLY A N 1
ATOM 1454 C CA . GLY A 1 190 ? 21.499 1.053 -17.171 1.00 89.88 190 GLY A CA 1
ATOM 1455 C C . GLY A 1 190 ? 20.364 1.925 -17.731 1.00 89.88 190 GLY A C 1
ATOM 1456 O O . GLY A 1 190 ? 20.569 2.684 -18.681 1.00 89.88 190 GLY A O 1
ATOM 1457 N N . ILE A 1 191 ? 19.162 1.839 -17.154 1.00 89.56 191 ILE A N 1
ATOM 1458 C CA . ILE A 1 191 ? 17.981 2.592 -17.587 1.00 89.56 191 ILE A CA 1
ATOM 1459 C C . ILE A 1 191 ? 18.041 4.007 -17.007 1.00 89.56 191 ILE A C 1
ATOM 1461 O O . ILE A 1 191 ? 18.109 4.197 -15.795 1.00 89.56 191 ILE A O 1
ATOM 1465 N N . LYS A 1 192 ? 17.978 5.024 -17.877 1.00 86.88 192 LYS A N 1
ATOM 1466 C CA . LYS A 1 192 ? 18.090 6.438 -17.471 1.00 86.88 192 LYS A CA 1
ATOM 1467 C C . LYS A 1 192 ? 16.849 6.967 -16.750 1.00 86.88 192 LYS A C 1
ATOM 1469 O O . LYS A 1 192 ? 16.968 7.783 -15.842 1.00 86.88 192 LYS A O 1
ATOM 1474 N N . ARG A 1 193 ? 15.653 6.547 -17.177 1.00 94.06 193 ARG A N 1
ATOM 1475 C CA . ARG A 1 193 ? 14.381 7.020 -16.617 1.00 94.06 193 ARG A C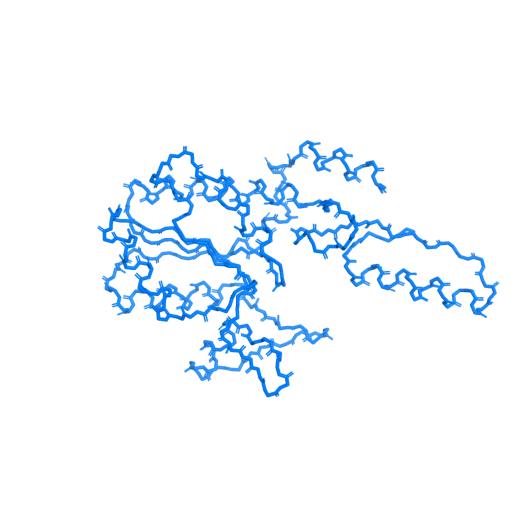A 1
ATOM 1476 C C . ARG A 1 193 ? 13.836 6.003 -15.623 1.00 94.06 193 ARG A C 1
ATOM 1478 O O . ARG A 1 193 ? 13.014 5.162 -15.973 1.00 94.06 193 ARG A O 1
ATOM 1485 N N . VAL A 1 194 ? 14.308 6.114 -14.388 1.00 97.00 194 VAL A N 1
ATOM 1486 C CA . VAL A 1 194 ? 13.755 5.404 -13.233 1.00 97.00 194 VAL A CA 1
ATOM 1487 C C . VAL A 1 194 ? 13.349 6.454 -12.210 1.00 97.00 194 VAL A C 1
ATOM 1489 O O . VAL A 1 194 ? 14.188 7.236 -11.758 1.00 97.00 194 VAL A O 1
ATOM 1492 N N . ARG A 1 195 ? 12.059 6.506 -11.895 1.00 96.06 195 ARG A N 1
ATOM 1493 C CA . ARG A 1 195 ? 11.478 7.394 -10.886 1.00 96.06 195 ARG A CA 1
ATOM 1494 C C . ARG A 1 195 ? 10.905 6.558 -9.757 1.00 96.06 195 ARG A C 1
ATOM 1496 O O . ARG A 1 195 ? 10.463 5.434 -9.97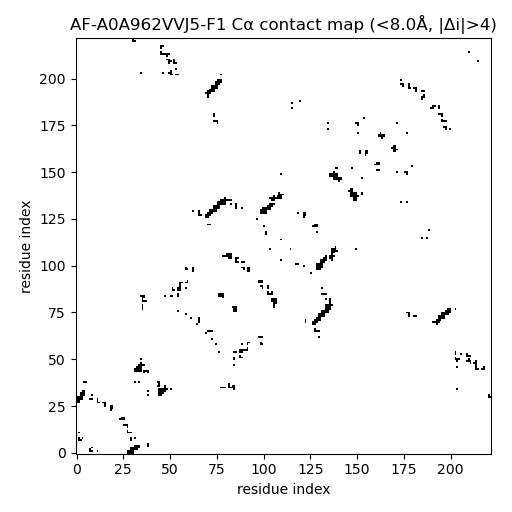9 1.00 96.06 195 ARG A O 1
ATOM 1503 N N . ALA A 1 196 ? 10.915 7.113 -8.561 1.00 95.38 196 ALA A N 1
ATOM 1504 C CA . ALA A 1 196 ? 10.246 6.515 -7.431 1.00 95.38 196 ALA A CA 1
ATOM 1505 C C . ALA A 1 196 ? 9.642 7.622 -6.583 1.00 95.38 196 ALA A C 1
ATOM 1507 O O . ALA A 1 196 ? 10.273 8.658 -6.397 1.00 95.38 196 ALA A O 1
ATOM 1508 N N . ASP A 1 197 ? 8.436 7.389 -6.089 1.00 95.06 197 ASP A N 1
ATOM 1509 C CA . ASP A 1 197 ? 7.758 8.302 -5.186 1.00 95.06 197 ASP A CA 1
ATOM 1510 C C . ASP A 1 197 ? 7.162 7.513 -4.034 1.00 95.06 197 ASP A C 1
ATOM 1512 O O . ASP A 1 197 ? 6.691 6.384 -4.187 1.00 95.06 197 ASP A O 1
ATOM 1516 N N . THR A 1 198 ? 7.150 8.147 -2.871 1.00 93.88 198 THR A N 1
ATOM 1517 C CA . THR A 1 198 ? 6.399 7.660 -1.718 1.00 93.88 198 THR A CA 1
ATOM 1518 C C . THR A 1 198 ? 5.139 8.485 -1.598 1.00 93.88 198 THR A C 1
ATOM 1520 O O . THR A 1 198 ? 5.209 9.691 -1.365 1.00 93.88 198 THR A O 1
ATOM 1523 N N . PHE A 1 199 ? 3.979 7.848 -1.745 1.00 93.44 199 PHE A N 1
ATOM 1524 C CA . PHE A 1 199 ? 2.695 8.553 -1.679 1.00 93.44 199 PHE A CA 1
ATOM 1525 C C . PHE A 1 199 ? 2.466 9.210 -0.312 1.00 93.44 199 PHE A C 1
ATOM 1527 O O . PHE A 1 199 ? 1.796 10.244 -0.217 1.00 93.44 199 PHE A O 1
ATOM 1534 N N . GLY A 1 200 ? 3.064 8.642 0.739 1.00 87.19 200 GLY A N 1
ATOM 1535 C CA . GLY A 1 200 ? 3.166 9.258 2.055 1.00 87.19 200 GLY A CA 1
ATOM 1536 C C . GLY A 1 200 ? 1.797 9.637 2.604 1.00 87.19 200 GLY A C 1
ATOM 1537 O O . GLY A 1 200 ? 0.883 8.825 2.659 1.00 87.19 200 GLY A O 1
ATOM 1538 N N . TYR A 1 201 ? 1.623 10.889 3.019 1.00 92.12 201 TYR A N 1
ATOM 1539 C CA . TYR A 1 201 ? 0.383 11.296 3.683 1.00 92.12 201 TYR A CA 1
ATOM 1540 C C . TYR A 1 201 ? -0.796 11.525 2.742 1.00 92.12 201 TYR A C 1
ATOM 1542 O O . TYR A 1 201 ? -1.931 11.452 3.206 1.00 92.12 201 TYR A O 1
ATOM 1550 N N . LEU A 1 202 ? -0.566 11.742 1.443 1.00 94.50 202 LEU A N 1
ATOM 1551 C CA . LEU A 1 202 ? -1.652 12.051 0.510 1.00 94.50 202 LEU A CA 1
ATOM 1552 C C . LEU A 1 202 ? -2.695 10.930 0.475 1.00 94.50 202 LEU A C 1
ATOM 1554 O O . LEU A 1 202 ? -3.889 11.192 0.579 1.00 94.50 202 LEU A O 1
ATOM 1558 N N . GLN A 1 203 ? -2.261 9.674 0.471 1.00 94.00 203 GLN A N 1
ATOM 1559 C CA . GLN A 1 203 ? -3.166 8.522 0.454 1.00 94.00 203 GLN A CA 1
ATOM 1560 C C . GLN A 1 203 ? -4.104 8.399 1.662 1.00 94.00 203 GLN A C 1
ATOM 1562 O O . GLN A 1 203 ? -5.090 7.680 1.568 1.00 94.00 203 GLN A O 1
ATOM 1567 N N . ARG A 1 204 ? -3.855 9.098 2.777 1.00 93.19 204 ARG A N 1
ATOM 1568 C CA . ARG A 1 204 ? -4.735 9.075 3.962 1.00 93.19 204 ARG A CA 1
ATOM 1569 C C . ARG A 1 204 ? -5.440 10.400 4.247 1.00 93.19 204 ARG A C 1
ATOM 1571 O O . ARG A 1 204 ? -6.165 10.490 5.234 1.00 93.19 204 ARG A O 1
ATOM 1578 N N . SER A 1 205 ? -5.206 11.433 3.438 1.00 94.38 205 SER A N 1
ATOM 1579 C CA . SER A 1 205 ? -5.762 12.770 3.675 1.00 94.38 205 SER A CA 1
ATOM 1580 C C . SER A 1 205 ? -6.173 13.527 2.412 1.00 94.38 205 SER A C 1
ATOM 1582 O O . SER A 1 205 ? -6.496 14.709 2.511 1.00 94.38 205 SER A O 1
ATOM 1584 N N . PHE A 1 206 ? -6.182 12.895 1.232 1.00 95.50 206 PHE A N 1
ATOM 1585 C CA . PHE A 1 206 ? -6.522 13.583 -0.013 1.00 95.50 206 PHE A CA 1
ATOM 1586 C C . PHE A 1 206 ? -8.033 13.863 -0.127 1.00 95.50 206 PHE A C 1
ATOM 1588 O O . PHE A 1 206 ? -8.814 12.936 -0.357 1.00 95.50 206 PHE A O 1
ATOM 1595 N N . PRO A 1 207 ? -8.478 15.132 -0.044 1.00 91.06 207 PRO A N 1
ATOM 1596 C CA . PRO A 1 207 ? -9.904 1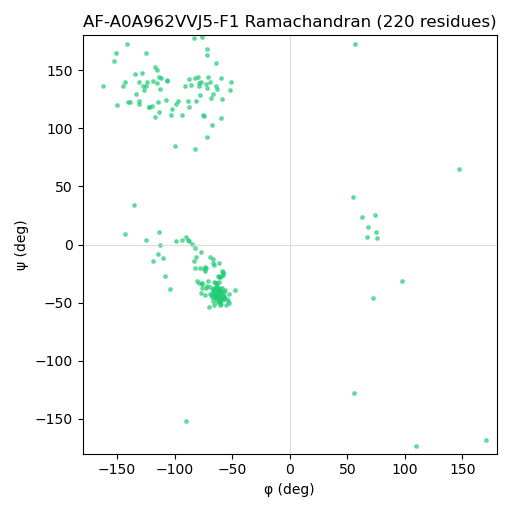5.457 0.001 1.00 91.06 207 PRO A CA 1
ATOM 1597 C C . PRO A 1 207 ? -10.616 15.255 -1.346 1.00 91.06 207 PRO A C 1
ATOM 1599 O O . PRO A 1 207 ? -11.835 15.128 -1.387 1.00 91.06 207 PRO A O 1
ATOM 1602 N N . GLY A 1 208 ? -9.876 15.220 -2.460 1.00 93.31 208 GLY A N 1
ATOM 1603 C CA . GLY A 1 208 ? -10.451 15.166 -3.807 1.00 93.31 208 GLY A CA 1
ATOM 1604 C C . GLY A 1 208 ? -10.977 13.796 -4.249 1.00 93.31 208 GLY A C 1
ATOM 1605 O O . GLY A 1 208 ? -11.553 13.705 -5.328 1.00 93.31 208 GLY A O 1
ATOM 1606 N N . VAL A 1 209 ? -10.770 12.727 -3.468 1.00 93.38 209 VAL A N 1
ATOM 1607 C CA . VAL A 1 209 ? -11.092 11.341 -3.879 1.00 93.38 209 VAL A CA 1
ATOM 1608 C C . VAL A 1 209 ? -11.812 10.533 -2.797 1.00 93.38 209 VAL A C 1
ATOM 1610 O O . VAL A 1 209 ? -11.645 9.320 -2.696 1.00 93.38 209 VAL A O 1
ATOM 1613 N N . VAL A 1 210 ? -12.651 11.187 -1.997 1.00 95.50 210 VAL A N 1
ATOM 1614 C CA . VAL A 1 210 ? -13.432 10.503 -0.957 1.00 95.50 210 VAL A CA 1
ATOM 1615 C C . VAL A 1 210 ? -14.401 9.492 -1.581 1.00 95.50 210 VAL A C 1
ATOM 1617 O O . VAL A 1 210 ? -15.090 9.773 -2.567 1.00 95.50 210 VAL A O 1
ATOM 1620 N N . SER A 1 211 ? -14.447 8.285 -1.018 1.00 96.81 211 SER A N 1
ATOM 1621 C CA . SER A 1 211 ? -15.431 7.271 -1.380 1.00 96.81 211 SER A CA 1
ATOM 1622 C C . SER A 1 211 ? -16.782 7.561 -0.742 1.00 96.81 211 SER A C 1
ATOM 1624 O O . SER A 1 211 ? -16.866 7.730 0.465 1.00 96.81 211 SER A O 1
ATOM 1626 N N . ASN A 1 212 ? -17.858 7.576 -1.537 1.00 96.88 212 ASN A N 1
ATOM 1627 C CA . ASN A 1 212 ? -19.219 7.734 -1.005 1.00 96.88 212 ASN A CA 1
ATOM 1628 C C . ASN A 1 212 ? -19.595 6.592 -0.049 1.00 96.88 212 ASN A C 1
ATOM 1630 O O . ASN A 1 212 ? -20.354 6.810 0.886 1.00 96.88 212 ASN A O 1
ATOM 1634 N N . ILE A 1 213 ? -19.058 5.394 -0.301 1.00 95.94 213 ILE A N 1
ATOM 1635 C CA . ILE A 1 213 ? -19.221 4.214 0.556 1.00 95.94 213 ILE A CA 1
ATOM 1636 C C . ILE A 1 213 ? -18.532 4.474 1.899 1.00 95.94 213 ILE A C 1
ATOM 1638 O O . ILE A 1 213 ? -19.194 4.463 2.929 1.00 95.94 213 ILE A O 1
ATOM 1642 N N . ASP A 1 214 ? -17.260 4.880 1.857 1.00 97.12 214 ASP A N 1
ATOM 1643 C CA . ASP A 1 214 ? -16.477 5.217 3.052 1.00 97.12 214 ASP A CA 1
ATOM 1644 C C . ASP A 1 214 ? -17.112 6.355 3.857 1.00 97.12 214 ASP A C 1
ATOM 1646 O O . ASP A 1 214 ? -17.304 6.239 5.057 1.00 97.12 214 ASP A O 1
ATOM 1650 N N . ALA A 1 215 ? -17.522 7.441 3.198 1.00 96.12 215 ALA A N 1
ATOM 1651 C CA . ALA A 1 215 ? -18.157 8.576 3.861 1.00 96.12 215 ALA A CA 1
ATOM 1652 C C . ALA A 1 215 ? -19.472 8.195 4.557 1.00 96.12 215 ALA A C 1
ATOM 1654 O O . ALA A 1 215 ? -19.778 8.719 5.629 1.00 96.12 215 ALA A O 1
ATOM 1655 N N . ARG A 1 216 ? -20.259 7.301 3.946 1.00 97.50 216 ARG A N 1
ATOM 1656 C CA . ARG A 1 216 ? -21.498 6.794 4.536 1.00 97.50 216 ARG A CA 1
ATOM 1657 C C . ARG A 1 216 ? -21.195 5.891 5.730 1.00 97.50 216 ARG A C 1
ATOM 1659 O O . ARG A 1 216 ? -21.706 6.147 6.811 1.00 97.50 216 ARG A O 1
ATOM 1666 N N . GLU A 1 217 ? -20.359 4.878 5.548 1.00 96.19 217 GLU A N 1
ATOM 1667 C CA . GLU A 1 217 ? -20.080 3.867 6.577 1.00 96.19 217 GLU A CA 1
ATOM 1668 C C . GLU A 1 217 ? -19.297 4.444 7.757 1.00 96.19 217 GLU A C 1
ATOM 1670 O O . GLU A 1 217 ? -19.606 4.134 8.905 1.00 96.19 217 GLU A O 1
ATOM 1675 N N . ALA A 1 218 ? -18.369 5.371 7.503 1.00 96.06 218 ALA A N 1
ATOM 1676 C CA . ALA A 1 218 ? -17.693 6.130 8.549 1.00 96.06 218 ALA A CA 1
ATOM 1677 C C . ALA A 1 218 ? -18.683 6.921 9.415 1.00 96.06 218 ALA A C 1
ATOM 1679 O O . ALA A 1 218 ? -18.486 7.008 10.619 1.00 96.06 218 ALA A O 1
ATOM 1680 N N . ARG A 1 219 ? -19.751 7.472 8.821 1.00 96.19 219 ARG A N 1
ATOM 1681 C CA . ARG A 1 219 ? -20.812 8.180 9.554 1.00 96.19 219 ARG A CA 1
ATOM 1682 C C . ARG A 1 219 ? -21.764 7.227 10.279 1.00 96.19 219 ARG A C 1
ATOM 1684 O O . ARG A 1 219 ? -22.322 7.592 11.308 1.00 96.19 219 ARG A O 1
ATOM 1691 N N . GLU A 1 220 ? -22.019 6.051 9.715 1.00 95.44 220 GLU A N 1
ATOM 1692 C CA . GLU A 1 220 ? -22.908 5.049 10.314 1.00 95.44 220 GLU A CA 1
ATOM 1693 C C . GLU A 1 220 ? -22.283 4.393 11.553 1.00 95.44 220 GLU A C 1
ATOM 1695 O O . GLU A 1 220 ? -23.012 4.042 12.481 1.00 95.44 220 GLU A O 1
ATOM 1700 N N . VAL A 1 221 ? -20.953 4.258 11.596 1.00 93.75 221 VAL A N 1
ATOM 1701 C CA . VAL A 1 221 ? -20.250 3.623 12.720 1.00 93.75 221 VAL A CA 1
ATOM 1702 C C . VAL A 1 221 ? -20.016 4.552 13.925 1.00 93.75 221 VAL A C 1
ATOM 1704 O O . VAL A 1 221 ? -19.810 4.054 15.035 1.00 93.75 221 VAL A O 1
ATOM 1707 N N . GLY A 1 222 ? -20.062 5.879 13.749 1.00 87.12 222 GLY A N 1
ATOM 1708 C CA . GLY A 1 222 ? -19.915 6.869 14.827 1.00 87.12 222 GLY A CA 1
ATOM 1709 C C . GLY A 1 222 ? -19.225 8.152 14.392 1.00 87.12 222 GLY A C 1
ATOM 1710 O O . GLY A 1 222 ? -18.595 8.779 15.273 1.00 87.12 222 GLY A O 1
#

Mean predicted aligned error: 4.57 Å

Sequence (222 aa):
FYIGGNDSSDTVRILNEQAGQEGYELRTVHIPKTVDNDLPITDHCPGYPSAARFVTCAISGVNADISALSGIYIAVIMGRHAGWLTAAAALARKHDDDGPHLIYVPERQFSVDRYLDDVDRVYQQHGRCLVALSEGVWATRNEQGREVPLAIDLMRKAGREPEVDAHGNLQLSGGALADELASIVQKRMGIKRVRADTFGYLQRSFPGVVSNIDAREAREVG